Protein AF-A0A7C7WKX1-F1 (afdb_monomer_lite)

pLDDT: mean 77.16, std 26.9, range [27.58, 98.81]

Foldseek 3Di:
DDDDPDDDDQPAAADEDDDDDDDDDDDDDDDDDDDDDDDDDDDDDDDDDDDDDDDDDPDPDDDDDDDDDDDPDDDPDDVVVVVPPPDDPPPPPDDDCLLVVLLVVQPPQKDKDWDDWDDDDQWIKIWIWIFLGQAPNRTFTWRKIKIAHNAAPDLQEEEEEEEEADDPVQVVVQNVCCHVNSHIYIYTYCQPVDDDDVGDDDPRQQVVLVVCCVVPVPSSSRSLSSSLSSSVSSVVVVQVCSCVVPVHHRNYYHYDYDDSVSSSSVSNSVD

Sequence (271 aa):
MGRGAGRFALHRRWLVAGESGLRGVRGAPDGVRSGGYPAGGGCPAPHLRRPPPASGDPDQDRPRARLDLLKVGRMRWAALGLWTAFSVVSLATGPPTEFFAYLERTEGEARWQVGDPRPFGSGELLNIRLHSQTWRGIPWEHPLLLCTPPTLAVEDVMVLVISGDAGVSDTLLGMSLATRAKLRVAVLPNVPVQPLFGGLREDALLAYTFQRYLEEGDPDWPLLFPMTRAALAAMEALADVAHRAWGIRLRGFIVTGASKRGWTTYLAAAA

Secondary structure (DSSP, 8-state):
--------------EE---------------------------PPP--PPPPPPP---------------------SSSSSSSSSS-------PSP-HHHHHHHHTTT--EEEEEEEEEETTEEEEEEEEEEEEETTEEEEEEEEEEE-SS-S-SSEEEEEE-SS--HHHHHHHHHHHHHHTSEEEEE--SS--SBTTTB-HHHHHHHHHHHHHHH--TT--THHHHHHHHHHHHHHHHHHHHHHH-----EEEEEESTHHHHHHHHHHH-

Radius of gyration: 30.9 Å; chains: 1; bounding box: 47×95×87 Å

Structure (mmCIF, N/CA/C/O backbone):
data_AF-A0A7C7WKX1-F1
#
_entry.id   AF-A0A7C7WKX1-F1
#
loop_
_atom_site.group_PDB
_atom_site.id
_atom_site.type_symbol
_atom_site.label_atom_id
_atom_site.label_alt_id
_atom_site.label_comp_id
_atom_site.label_asym_id
_atom_site.label_entity_id
_atom_site.label_seq_id
_atom_site.pdbx_PDB_ins_code
_atom_site.Cartn_x
_atom_site.Cartn_y
_atom_site.Cartn_z
_atom_site.occupancy
_atom_site.B_iso_or_equiv
_atom_site.auth_seq_id
_atom_site.auth_comp_id
_atom_site.auth_asym_id
_atom_site.auth_atom_id
_atom_site.pdbx_PDB_model_num
ATOM 1 N N . MET A 1 1 ? -7.209 -31.909 1.128 1.00 32.09 1 MET A N 1
ATOM 2 C CA . MET A 1 1 ? -7.939 -31.659 -0.134 1.00 32.09 1 MET A CA 1
ATOM 3 C C . MET A 1 1 ? -8.861 -30.469 0.079 1.00 32.09 1 MET A C 1
ATOM 5 O O . MET A 1 1 ? -9.558 -30.467 1.081 1.00 32.09 1 MET A O 1
ATOM 9 N N . GLY A 1 2 ? -8.827 -29.478 -0.821 1.00 32.84 2 GLY A N 1
ATOM 10 C CA . GLY A 1 2 ? -9.800 -28.376 -0.881 1.00 32.84 2 GLY A CA 1
ATOM 11 C C . GLY A 1 2 ? -9.275 -27.002 -0.446 1.00 32.84 2 GLY A C 1
ATOM 12 O O . GLY A 1 2 ? -9.571 -26.553 0.653 1.00 32.84 2 GLY A O 1
ATOM 13 N N . ARG A 1 3 ? -8.512 -26.316 -1.311 1.00 35.78 3 ARG A N 1
ATOM 14 C CA . ARG A 1 3 ? -8.257 -24.868 -1.195 1.00 35.78 3 ARG A CA 1
ATOM 15 C C . ARG A 1 3 ? -9.437 -24.117 -1.817 1.00 35.78 3 ARG A C 1
ATOM 17 O O . ARG A 1 3 ? -9.624 -24.190 -3.027 1.00 35.78 3 ARG A O 1
ATOM 24 N N . GLY A 1 4 ? -10.214 -23.405 -1.007 1.00 27.58 4 GLY A N 1
ATOM 25 C CA . GLY A 1 4 ? -11.197 -22.434 -1.484 1.00 27.58 4 GLY A CA 1
ATOM 26 C C . GLY A 1 4 ? -10.548 -21.061 -1.606 1.00 27.58 4 GLY A C 1
ATOM 27 O O . GLY A 1 4 ? -10.504 -20.318 -0.632 1.00 27.58 4 GLY A O 1
ATOM 28 N N . ALA A 1 5 ? -10.020 -20.732 -2.785 1.00 36.16 5 ALA A N 1
ATOM 29 C CA . ALA A 1 5 ? -9.698 -19.352 -3.128 1.00 36.16 5 ALA A CA 1
ATOM 30 C C . ALA A 1 5 ? -11.022 -18.619 -3.392 1.00 36.16 5 ALA A C 1
ATOM 32 O O . ALA A 1 5 ? -11.614 -18.743 -4.465 1.00 36.16 5 ALA A O 1
ATOM 33 N N . GLY A 1 6 ? -11.535 -17.924 -2.376 1.00 29.78 6 GLY A N 1
ATOM 34 C CA . GLY A 1 6 ? -12.688 -17.045 -2.524 1.00 29.78 6 GLY A CA 1
ATOM 35 C C . GLY A 1 6 ? -12.310 -15.861 -3.408 1.00 29.78 6 GLY A C 1
ATOM 36 O O . GLY A 1 6 ? -11.518 -15.017 -3.004 1.00 29.78 6 GLY A O 1
ATOM 37 N N . ARG A 1 7 ? -12.862 -15.810 -4.623 1.00 34.50 7 ARG A N 1
ATOM 38 C CA . ARG A 1 7 ? -12.784 -14.637 -5.500 1.00 34.50 7 ARG A CA 1
ATOM 39 C C . ARG A 1 7 ? -13.546 -13.487 -4.841 1.00 34.50 7 ARG A C 1
ATOM 41 O O . ARG A 1 7 ? -14.775 -13.515 -4.787 1.00 34.50 7 ARG A O 1
ATOM 48 N N . PHE A 1 8 ? -12.831 -12.481 -4.350 1.00 35.88 8 PHE A N 1
ATOM 49 C CA . PHE A 1 8 ? -13.428 -11.240 -3.864 1.00 35.88 8 PHE A CA 1
ATOM 50 C C . PHE A 1 8 ? -13.500 -10.232 -5.010 1.00 35.88 8 PHE A C 1
ATOM 52 O O . PHE A 1 8 ? -12.532 -9.552 -5.325 1.00 35.88 8 PHE A O 1
ATOM 59 N N . ALA A 1 9 ? -14.675 -10.110 -5.628 1.00 30.41 9 ALA A N 1
ATOM 60 C CA . ALA A 1 9 ? -14.972 -8.973 -6.491 1.00 30.41 9 ALA A CA 1
ATOM 61 C C . ALA A 1 9 ? -15.205 -7.734 -5.607 1.00 30.41 9 ALA A C 1
ATOM 63 O O . ALA A 1 9 ? -16.294 -7.524 -5.064 1.00 30.41 9 ALA A O 1
ATOM 64 N N . LEU A 1 10 ? -14.160 -6.926 -5.420 1.00 39.59 10 LEU A N 1
ATOM 65 C CA . LEU A 1 10 ? -14.283 -5.571 -4.890 1.00 39.59 10 LEU A CA 1
ATOM 66 C C . LEU A 1 10 ? -14.948 -4.704 -5.969 1.00 39.59 10 LEU A C 1
ATOM 68 O O . LEU A 1 10 ? -14.383 -4.477 -7.038 1.00 39.59 10 LEU A O 1
ATOM 72 N N . HIS A 1 11 ? -16.170 -4.230 -5.714 1.00 36.28 11 HIS A N 1
ATOM 73 C CA . HIS A 1 11 ? -16.775 -3.190 -6.544 1.00 36.28 11 HIS A CA 1
ATOM 74 C C . HIS A 1 11 ? -15.982 -1.893 -6.339 1.00 36.28 11 HIS A C 1
ATOM 76 O O . HIS A 1 11 ? -15.995 -1.307 -5.258 1.00 36.28 11 HIS A O 1
ATOM 82 N N . ARG A 1 12 ? -15.241 -1.499 -7.379 1.00 45.94 12 ARG A N 1
ATOM 83 C CA . ARG A 1 12 ? -14.221 -0.444 -7.360 1.00 45.94 12 ARG A CA 1
ATOM 84 C C . ARG A 1 12 ? -14.870 0.939 -7.289 1.00 45.94 12 ARG A C 1
ATOM 86 O O . ARG A 1 12 ? -15.450 1.417 -8.263 1.00 45.94 12 ARG A O 1
ATOM 93 N N . ARG A 1 13 ? -14.785 1.588 -6.128 1.00 35.75 13 ARG A N 1
ATOM 94 C CA . ARG A 1 13 ? -14.959 3.041 -5.990 1.00 35.75 13 ARG A CA 1
ATOM 95 C C . ARG A 1 13 ? -14.118 3.532 -4.814 1.00 35.75 13 ARG A C 1
ATOM 97 O O . ARG A 1 13 ? -14.491 3.345 -3.660 1.00 35.75 13 ARG A O 1
ATOM 104 N N . TRP A 1 14 ? -12.990 4.160 -5.125 1.00 48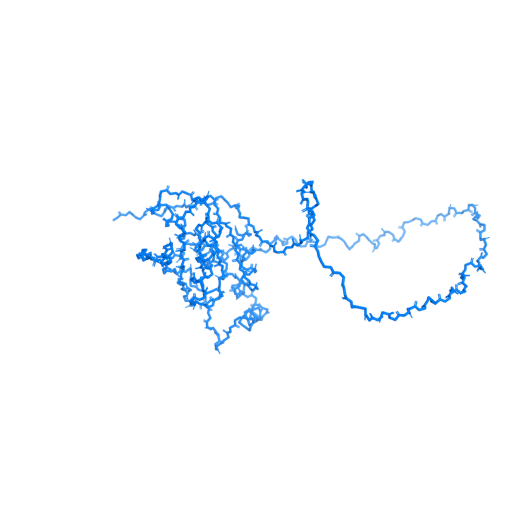.34 14 TRP A N 1
ATOM 105 C CA . TRP A 1 14 ? -12.058 4.724 -4.150 1.00 48.34 14 TRP A CA 1
ATOM 106 C C . TRP A 1 14 ? -12.134 6.253 -4.182 1.00 48.34 14 TRP A C 1
ATOM 108 O O . TRP A 1 14 ? -12.201 6.853 -5.254 1.00 48.34 14 TRP A O 1
ATOM 118 N N . LEU A 1 15 ? -12.155 6.891 -3.010 1.00 36.41 15 LEU A N 1
ATOM 119 C CA . LEU A 1 15 ? -12.126 8.351 -2.892 1.00 36.41 15 LEU A CA 1
ATOM 120 C C . LEU A 1 15 ? -10.681 8.809 -2.665 1.00 36.41 15 LEU A C 1
ATOM 122 O O . LEU A 1 15 ? -10.032 8.387 -1.707 1.00 36.41 15 LEU A O 1
ATOM 126 N N . VAL A 1 16 ? -10.196 9.685 -3.545 1.00 37.53 16 VAL A N 1
ATOM 127 C CA . VAL A 1 16 ? -8.863 10.296 -3.468 1.00 37.53 16 VAL A CA 1
ATOM 128 C C . VAL A 1 16 ? -8.985 11.664 -2.808 1.00 37.53 16 VAL A C 1
ATOM 130 O O . VAL A 1 16 ? -9.729 12.520 -3.287 1.00 37.53 16 VAL A O 1
ATOM 133 N N . ALA A 1 17 ? -8.237 11.894 -1.731 1.00 37.41 17 ALA A N 1
ATOM 134 C CA . ALA A 1 17 ? -8.043 13.236 -1.194 1.00 37.41 17 ALA A CA 1
ATOM 135 C C . ALA A 1 17 ? -6.809 13.859 -1.866 1.00 37.41 17 ALA A C 1
ATOM 137 O O . ALA A 1 17 ? -5.678 13.495 -1.552 1.00 37.41 17 ALA A O 1
ATOM 138 N N . GLY A 1 18 ? -7.033 14.767 -2.818 1.00 31.19 18 GLY A N 1
ATOM 139 C CA . GLY A 1 18 ? -5.994 15.631 -3.381 1.00 31.19 18 GLY A CA 1
ATOM 140 C C . GLY A 1 18 ? -5.998 16.988 -2.681 1.00 31.19 18 GLY A C 1
ATOM 141 O O . GLY A 1 18 ? -7.058 17.588 -2.503 1.00 31.19 18 GLY A O 1
ATOM 142 N N . GLU A 1 19 ? -4.828 17.487 -2.283 1.00 43.09 19 GLU A N 1
ATOM 143 C CA . GLU A 1 19 ? -4.700 18.852 -1.771 1.00 43.09 19 GLU A CA 1
ATOM 144 C C . GLU A 1 19 ? -4.979 19.857 -2.895 1.00 43.09 19 GLU A C 1
ATOM 146 O O . GLU A 1 19 ? -4.173 20.047 -3.804 1.00 43.09 19 GLU A O 1
ATOM 151 N N . SER A 1 20 ? -6.135 20.522 -2.838 1.00 35.28 20 SER A N 1
ATOM 152 C CA . SER A 1 20 ? -6.374 21.755 -3.587 1.00 35.28 20 SER A CA 1
ATOM 153 C C . SER A 1 20 ? -7.429 22.633 -2.904 1.00 35.28 20 SER A C 1
ATOM 155 O O . SER A 1 20 ? -8.546 22.206 -2.634 1.00 35.28 20 SER A O 1
ATOM 157 N N . GLY A 1 21 ? -7.059 23.894 -2.655 1.00 29.64 21 GLY A N 1
ATOM 158 C CA . GLY A 1 21 ? -7.992 25.023 -2.634 1.00 29.64 21 GLY A CA 1
ATOM 159 C C . GLY A 1 21 ? -8.666 25.375 -1.306 1.00 29.64 21 GLY A C 1
ATOM 160 O O . GLY A 1 21 ? -9.852 25.129 -1.114 1.00 29.64 21 GLY A O 1
ATOM 161 N N . LEU A 1 22 ? -7.964 26.123 -0.450 1.00 34.44 22 LEU A N 1
ATOM 162 C CA . LEU A 1 22 ? -8.604 27.000 0.535 1.00 34.44 22 LEU A CA 1
ATOM 163 C C . LEU A 1 22 ? -9.460 28.057 -0.187 1.00 34.44 22 LEU A C 1
ATOM 165 O O . LEU A 1 22 ? -8.917 29.010 -0.747 1.00 34.44 22 LEU A O 1
ATOM 169 N N . ARG A 1 23 ? -10.793 27.945 -0.119 1.00 29.78 23 ARG A N 1
ATOM 170 C CA . ARG A 1 23 ? -11.705 29.097 -0.228 1.00 29.78 23 ARG A CA 1
ATOM 171 C C . ARG A 1 23 ? -12.927 28.952 0.680 1.00 29.78 23 ARG A C 1
ATOM 173 O O . ARG A 1 23 ? -13.812 28.152 0.427 1.00 29.78 23 ARG A O 1
ATOM 180 N N . GLY A 1 24 ? -12.972 29.850 1.664 1.00 28.30 24 GLY A N 1
ATOM 181 C CA . GLY A 1 24 ? -14.116 30.719 1.937 1.00 28.30 24 GLY A CA 1
ATOM 182 C C . GLY A 1 24 ? -15.367 30.089 2.540 1.00 28.30 24 GLY A C 1
ATOM 183 O O . GLY A 1 24 ? -16.277 29.712 1.815 1.00 28.30 24 GLY A O 1
ATOM 184 N N . VAL A 1 25 ? -15.493 30.185 3.864 1.00 30.94 25 VAL A N 1
ATOM 185 C CA . VAL A 1 25 ? -16.804 30.230 4.524 1.00 30.94 25 VAL A CA 1
ATOM 186 C C . VAL A 1 25 ? -16.870 31.518 5.344 1.00 30.94 25 VAL A C 1
ATOM 188 O O . VAL A 1 25 ? -16.113 31.703 6.294 1.00 30.94 25 VAL A O 1
ATOM 191 N N . ARG A 1 26 ? -17.744 32.443 4.925 1.00 29.61 26 ARG A N 1
ATOM 192 C CA . ARG A 1 26 ? -18.246 33.548 5.755 1.00 29.61 26 ARG A CA 1
ATOM 193 C C . ARG A 1 26 ? -19.567 33.103 6.374 1.00 29.61 26 ARG A C 1
ATOM 195 O O . ARG A 1 26 ? -20.392 32.529 5.671 1.00 29.61 26 ARG A O 1
ATOM 202 N N . GLY A 1 27 ? -19.779 33.462 7.635 1.00 29.95 27 GLY A N 1
ATOM 203 C CA . GLY A 1 27 ? -21.076 33.372 8.302 1.00 29.95 27 GLY A CA 1
ATOM 204 C C . GLY A 1 27 ? -20.932 33.466 9.817 1.00 29.95 27 GLY A C 1
ATOM 205 O O . GLY A 1 27 ? -20.750 32.449 10.471 1.00 29.95 27 GLY A O 1
ATOM 206 N N . ALA A 1 28 ? -20.977 34.690 10.350 1.00 30.17 28 ALA A N 1
ATOM 207 C CA . ALA A 1 28 ? -21.240 34.958 11.769 1.00 30.17 28 ALA A CA 1
ATOM 208 C C . ALA A 1 28 ? -22.749 34.763 12.066 1.00 30.17 28 ALA A C 1
ATOM 210 O O . ALA A 1 28 ? -23.531 34.686 11.111 1.00 30.17 28 ALA A O 1
ATOM 211 N N . PRO A 1 29 ? -23.174 34.693 13.345 1.00 40.12 29 PRO A N 1
ATOM 212 C CA . PRO A 1 29 ? -23.430 35.949 14.062 1.00 40.12 29 PRO A CA 1
ATOM 213 C C . PRO A 1 29 ? -23.053 35.984 15.561 1.00 40.12 29 PRO A C 1
ATOM 215 O O . PRO A 1 29 ? -23.078 34.986 16.271 1.00 40.12 29 PRO A O 1
ATOM 218 N N . ASP A 1 30 ? -22.720 37.211 15.968 1.00 30.89 30 ASP A N 1
ATOM 219 C CA . ASP A 1 30 ? -23.015 37.965 17.195 1.00 30.89 30 ASP A CA 1
ATOM 220 C C . ASP A 1 30 ? -22.945 37.353 18.604 1.00 30.89 30 ASP A C 1
ATOM 222 O O . ASP A 1 30 ? -23.747 36.518 19.011 1.00 30.89 30 ASP A O 1
ATOM 226 N N . GLY A 1 31 ? -22.132 38.028 19.430 1.00 28.47 31 GLY A N 1
ATOM 227 C CA . GLY A 1 31 ? -22.537 38.415 20.781 1.00 28.47 31 GLY A CA 1
ATOM 228 C C . GLY A 1 31 ? -21.459 38.281 21.856 1.00 28.47 31 GLY A C 1
ATOM 229 O O . GLY A 1 31 ? -21.055 37.175 22.184 1.00 28.47 31 GLY A O 1
ATOM 230 N N . VAL A 1 32 ? -21.133 39.420 22.488 1.00 32.12 32 VAL A N 1
ATOM 231 C CA . VAL A 1 32 ? -20.768 39.614 23.916 1.00 32.12 32 VAL A CA 1
ATOM 232 C C . VAL A 1 32 ? -19.435 40.355 24.177 1.00 32.12 32 VAL A C 1
ATOM 234 O O . VAL A 1 32 ? -18.345 39.802 24.147 1.00 32.12 32 VAL A O 1
ATOM 237 N N . ARG A 1 33 ? -19.629 41.644 24.510 1.00 30.16 33 ARG A N 1
ATOM 238 C CA . ARG A 1 33 ? -19.036 42.503 25.566 1.00 30.16 33 ARG A CA 1
ATOM 239 C C . ARG A 1 33 ? -17.511 42.632 25.750 1.00 30.16 33 ARG A C 1
ATOM 241 O O . ARG A 1 33 ? -16.851 41.816 26.374 1.00 30.16 33 ARG A O 1
ATOM 248 N N . SER A 1 34 ? -17.053 43.822 25.355 1.00 31.81 34 SER A N 1
ATOM 249 C CA . SER A 1 34 ? -16.255 44.822 26.098 1.00 31.81 34 SER A CA 1
ATOM 250 C C . SER A 1 34 ? -15.550 44.433 27.413 1.00 31.81 34 SER A C 1
ATOM 252 O O . SER A 1 34 ? -16.200 44.230 28.439 1.00 31.81 34 SER A O 1
ATOM 254 N N . GLY A 1 35 ? -14.223 44.584 27.414 1.00 31.33 35 GLY A N 1
ATOM 255 C CA . GLY A 1 35 ? -13.382 44.850 28.586 1.00 31.33 35 GLY A CA 1
ATOM 256 C C . GLY A 1 35 ? -12.134 45.617 28.134 1.00 31.33 35 GLY A C 1
ATOM 257 O O . GLY A 1 35 ? -11.409 45.135 27.270 1.00 31.33 35 GLY A O 1
ATOM 258 N N . GLY A 1 36 ? -11.948 46.846 28.624 1.00 28.23 36 GLY A N 1
ATOM 259 C CA . GLY A 1 36 ? -10.859 47.747 28.224 1.00 28.23 36 GLY A CA 1
ATOM 260 C C . GLY A 1 36 ? -9.607 47.647 29.096 1.00 28.23 36 GLY A C 1
ATOM 261 O O . GLY A 1 36 ? -9.665 47.022 30.148 1.00 28.23 36 GLY A O 1
ATOM 262 N N . TYR A 1 37 ? -8.512 48.274 28.633 1.00 30.77 37 TYR A N 1
ATOM 263 C CA . TYR A 1 37 ? -7.486 49.076 29.350 1.00 30.77 37 TYR A CA 1
ATOM 264 C C . TYR A 1 37 ? -6.271 49.348 28.409 1.00 30.77 37 TYR A C 1
ATOM 266 O O . TYR A 1 37 ? -6.230 48.772 27.325 1.00 30.77 37 TYR A O 1
ATOM 274 N N . PRO A 1 38 ? -5.363 50.310 28.696 1.00 42.78 38 PRO A N 1
ATOM 275 C CA . PRO A 1 38 ? -5.392 51.657 28.128 1.00 42.78 38 PRO A CA 1
ATOM 276 C C . PRO A 1 38 ? -4.252 51.970 27.132 1.00 42.78 38 PRO A C 1
ATOM 278 O O . PRO A 1 38 ? -3.367 51.167 26.856 1.00 42.78 38 PRO A O 1
ATOM 281 N N . ALA A 1 39 ? -4.308 53.202 26.622 1.00 38.19 39 ALA A N 1
ATOM 282 C CA . ALA A 1 39 ? -3.398 53.837 25.677 1.00 38.19 39 ALA A CA 1
ATOM 283 C C . ALA A 1 39 ? -1.963 54.054 26.195 1.00 38.19 39 ALA A C 1
ATOM 285 O O . ALA A 1 39 ? -1.754 54.415 27.352 1.00 38.19 39 ALA A O 1
ATOM 286 N N . GLY A 1 40 ? -0.994 53.970 25.278 1.00 32.34 40 GLY A N 1
ATOM 287 C CA . GLY A 1 40 ? 0.355 54.498 25.467 1.00 32.34 40 GLY A CA 1
ATOM 288 C C . GLY A 1 40 ? 1.271 54.255 24.263 1.00 32.34 40 GLY A C 1
ATOM 289 O O . GLY A 1 40 ? 1.437 53.119 23.839 1.00 32.34 40 GLY A O 1
ATOM 290 N N . GLY A 1 41 ? 1.896 55.326 23.761 1.00 33.44 41 GLY A N 1
ATOM 291 C CA . GLY A 1 41 ? 3.165 55.267 23.021 1.00 33.44 41 GLY A CA 1
ATOM 292 C C . GLY A 1 41 ? 3.079 55.334 21.495 1.00 33.44 41 GLY A C 1
ATOM 293 O O . GLY A 1 41 ? 2.974 54.316 20.823 1.00 33.44 41 GLY A O 1
ATOM 294 N N . GLY A 1 42 ? 3.194 56.544 20.940 1.00 31.08 42 GLY A N 1
ATOM 295 C CA . GLY A 1 42 ? 3.387 56.769 19.509 1.00 31.08 42 GLY A CA 1
ATOM 296 C C . GLY A 1 42 ? 4.856 56.708 19.070 1.00 31.08 42 GLY A C 1
ATOM 297 O O . GLY A 1 42 ? 5.754 57.102 19.809 1.00 31.08 42 GLY A O 1
ATOM 298 N N . CYS A 1 43 ? 5.068 56.286 17.822 1.00 32.28 43 CYS A N 1
ATOM 299 C CA . CYS A 1 43 ? 6.131 56.752 16.924 1.00 32.28 43 CYS A CA 1
ATOM 300 C C . CYS A 1 43 ? 5.629 56.658 15.463 1.00 32.28 43 CYS A C 1
ATOM 302 O O . CYS A 1 43 ? 4.804 55.791 15.168 1.00 32.28 43 CYS A O 1
ATOM 304 N N . PRO A 1 44 ? 6.036 57.576 14.564 1.00 43.94 44 PRO A N 1
ATOM 305 C CA . PRO A 1 44 ? 5.261 57.938 13.374 1.00 43.94 44 PRO A CA 1
ATOM 306 C C . PRO A 1 44 ? 5.565 57.086 12.130 1.00 43.94 44 PRO A C 1
ATOM 308 O O . PRO A 1 44 ? 6.705 56.699 11.883 1.00 43.94 44 PRO A O 1
ATOM 311 N N . ALA A 1 45 ? 4.540 56.866 11.299 1.00 41.62 45 ALA A N 1
ATOM 312 C CA . ALA A 1 45 ? 4.662 56.276 9.965 1.00 41.62 45 ALA A CA 1
ATOM 313 C C . ALA A 1 45 ? 4.950 57.362 8.898 1.00 41.62 45 ALA A C 1
ATOM 315 O O . ALA A 1 45 ? 4.383 58.454 8.977 1.00 41.62 45 ALA A O 1
ATOM 316 N N . PRO A 1 46 ? 5.802 57.092 7.890 1.00 40.34 46 PRO A N 1
ATOM 317 C CA . PRO A 1 46 ? 6.200 58.081 6.891 1.00 40.34 46 PRO A CA 1
ATOM 318 C C . PRO A 1 46 ? 5.115 58.350 5.834 1.00 40.34 46 PRO A C 1
ATOM 320 O O . PRO A 1 46 ? 4.441 57.448 5.338 1.00 40.34 46 PRO A O 1
ATOM 323 N N . HIS A 1 47 ? 4.992 59.624 5.454 1.00 39.78 47 HIS A N 1
ATOM 324 C CA . HIS A 1 47 ? 4.112 60.121 4.398 1.00 39.78 47 HIS A CA 1
ATOM 325 C C . HIS A 1 47 ? 4.526 59.601 3.010 1.00 39.78 47 HIS A C 1
ATOM 327 O O . HIS A 1 47 ? 5.523 60.049 2.443 1.00 39.78 47 HIS A O 1
ATOM 333 N N . LEU A 1 48 ? 3.718 58.721 2.414 1.00 40.91 48 LEU A N 1
ATOM 334 C CA . LEU A 1 48 ? 3.817 58.383 0.992 1.00 40.91 48 LEU A CA 1
ATOM 335 C C . LEU A 1 48 ? 3.074 59.435 0.154 1.00 40.91 48 LEU A C 1
ATOM 337 O O . LEU A 1 48 ? 1.846 59.536 0.183 1.00 40.91 48 LEU A O 1
ATOM 341 N N . ARG A 1 49 ? 3.843 60.241 -0.588 1.00 39.69 49 ARG A N 1
ATOM 342 C CA . ARG A 1 49 ? 3.342 61.182 -1.600 1.00 39.69 49 ARG A CA 1
ATOM 343 C C . ARG A 1 49 ? 2.734 60.414 -2.778 1.00 39.69 49 ARG A C 1
ATOM 345 O O . ARG A 1 49 ? 3.336 59.474 -3.286 1.00 39.69 49 ARG A O 1
ATOM 352 N N . ARG A 1 50 ? 1.558 60.854 -3.235 1.00 44.09 50 ARG A N 1
ATOM 353 C CA . ARG A 1 50 ? 0.923 60.382 -4.476 1.00 44.09 50 ARG A CA 1
ATOM 354 C C . ARG A 1 50 ? 1.686 60.918 -5.702 1.00 44.09 50 ARG A C 1
ATOM 356 O O . ARG A 1 50 ? 2.010 62.107 -5.700 1.00 44.09 50 ARG A O 1
ATOM 363 N N . PRO A 1 51 ? 1.945 60.104 -6.740 1.00 47.53 51 PRO A N 1
ATOM 364 C CA . PRO A 1 51 ? 2.476 60.597 -8.009 1.00 47.53 51 PRO A CA 1
ATOM 365 C C . PRO A 1 51 ? 1.389 61.313 -8.848 1.00 47.53 51 PRO A C 1
ATOM 367 O O . PRO A 1 51 ? 0.208 60.978 -8.723 1.00 47.53 51 PRO A O 1
ATOM 370 N N . PRO A 1 52 ? 1.767 62.308 -9.678 1.00 49.78 52 PRO A N 1
ATOM 371 C CA . PRO A 1 52 ? 0.851 63.064 -10.539 1.00 49.78 52 PRO A CA 1
ATOM 372 C C . PRO A 1 52 ? 0.353 62.246 -11.751 1.00 49.78 52 PRO A C 1
ATOM 374 O O . PRO A 1 52 ? 0.979 61.248 -12.115 1.00 49.78 52 PRO A O 1
ATOM 377 N N . PRO A 1 53 ? -0.771 62.651 -12.378 1.00 45.34 53 PRO A N 1
ATOM 378 C CA . PRO A 1 53 ? -1.409 61.890 -13.450 1.00 45.34 53 PRO A CA 1
ATOM 379 C C . PRO A 1 53 ? -0.571 61.868 -14.733 1.00 45.34 53 PRO A C 1
ATOM 381 O O . PRO A 1 53 ? -0.030 62.888 -15.159 1.00 45.34 53 PRO A O 1
ATOM 384 N N . ALA A 1 54 ? -0.507 60.690 -15.356 1.00 43.56 54 ALA A N 1
ATOM 385 C CA . ALA A 1 54 ? 0.109 60.494 -16.658 1.00 43.56 54 ALA A CA 1
ATOM 386 C C . ALA A 1 54 ? -0.734 61.159 -17.757 1.00 43.56 54 ALA A C 1
ATOM 388 O O . ALA A 1 54 ? -1.929 60.911 -17.902 1.00 43.56 54 ALA A O 1
ATOM 389 N N . SER A 1 55 ? -0.065 62.017 -18.513 1.00 40.19 55 SER A N 1
ATOM 390 C CA . SER A 1 55 ? -0.484 62.616 -19.772 1.00 40.19 55 SER A CA 1
ATOM 391 C C . SER A 1 55 ? -0.537 61.587 -20.907 1.00 40.19 55 SER A C 1
ATOM 393 O O . SER A 1 55 ? 0.403 60.807 -21.051 1.00 40.19 55 SER A O 1
ATOM 395 N N . GLY A 1 56 ? -1.543 61.700 -21.779 1.00 38.41 56 GLY A N 1
ATOM 396 C CA . GLY A 1 56 ? -1.477 61.232 -23.169 1.00 38.41 56 GLY A CA 1
ATOM 397 C C . GLY A 1 56 ? -2.244 59.945 -23.458 1.00 38.41 56 GLY A C 1
ATOM 398 O O . GLY A 1 56 ? -1.733 58.851 -23.253 1.00 38.41 56 GLY A O 1
ATOM 399 N N . ASP A 1 57 ? -3.454 60.109 -23.988 1.00 41.78 57 ASP A N 1
ATOM 400 C CA . ASP A 1 57 ? -4.248 59.081 -24.664 1.00 41.78 57 ASP A CA 1
ATOM 401 C C . ASP A 1 57 ? -3.819 59.019 -26.145 1.00 41.78 57 ASP A C 1
ATOM 403 O O . ASP A 1 57 ? -3.986 60.018 -26.853 1.00 41.78 57 ASP A O 1
ATOM 407 N N . PRO A 1 58 ? -3.213 57.924 -26.640 1.00 46.19 58 PRO A N 1
ATOM 408 C CA . PRO A 1 58 ? -2.844 57.795 -28.040 1.00 46.19 58 PRO A CA 1
ATOM 409 C C . PRO A 1 58 ? -3.986 57.130 -28.824 1.00 46.19 58 PRO A C 1
ATOM 411 O O . PRO A 1 58 ? -3.818 56.032 -29.347 1.00 46.19 58 PRO A O 1
ATOM 414 N N . ASP A 1 59 ? -5.147 57.785 -28.909 1.00 46.34 59 ASP A N 1
ATOM 415 C CA . ASP A 1 59 ? -6.258 57.337 -29.769 1.00 46.34 59 ASP A CA 1
ATOM 416 C C . ASP A 1 59 ? -6.933 58.493 -30.532 1.00 46.34 59 ASP A C 1
ATOM 418 O O . ASP A 1 59 ? -8.151 58.574 -30.689 1.00 46.34 59 ASP A O 1
ATOM 422 N N . GLN A 1 60 ? -6.117 59.417 -31.046 1.00 46.00 60 GLN A N 1
ATOM 423 C CA . GLN A 1 60 ? -6.540 60.413 -32.035 1.00 46.00 60 GLN A CA 1
ATOM 424 C C . GLN A 1 60 ? -5.573 60.441 -33.218 1.00 46.00 60 GLN A C 1
ATOM 426 O O . GLN A 1 60 ? -4.747 61.335 -33.318 1.00 46.00 60 GLN A O 1
ATOM 431 N N . ASP A 1 61 ? -5.658 59.430 -34.087 1.00 45.97 61 ASP A N 1
ATOM 432 C CA . ASP A 1 61 ? -5.478 59.602 -35.540 1.00 45.97 61 ASP A CA 1
ATOM 433 C C . ASP A 1 61 ? -5.665 58.269 -36.279 1.00 45.97 61 ASP A C 1
ATOM 435 O O . ASP A 1 61 ? -4.716 57.572 -36.648 1.00 45.97 61 ASP A O 1
ATOM 439 N N . ARG A 1 62 ? -6.924 57.892 -36.541 1.00 41.34 62 ARG A N 1
ATOM 440 C CA . ARG A 1 62 ? -7.221 56.898 -37.582 1.00 41.34 62 ARG A CA 1
ATOM 441 C C . ARG A 1 62 ? -8.338 57.382 -38.508 1.00 41.34 62 ARG A C 1
ATOM 443 O O . ARG A 1 62 ? -9.436 57.685 -38.036 1.00 41.34 62 ARG A O 1
ATOM 450 N N . PRO A 1 63 ? -8.096 57.438 -39.830 1.00 40.97 63 PRO A N 1
ATOM 451 C CA . PRO A 1 63 ? -9.099 57.863 -40.794 1.00 40.97 63 PRO A CA 1
ATOM 452 C C . PRO A 1 63 ? -10.257 56.858 -40.853 1.00 40.97 63 PRO A C 1
ATOM 454 O O . PRO A 1 63 ? -10.060 55.651 -41.001 1.00 40.97 63 PRO A O 1
ATOM 457 N N . ARG A 1 64 ? -11.490 57.370 -40.751 1.00 46.59 64 ARG A N 1
ATOM 458 C CA . ARG A 1 64 ? -12.728 56.595 -40.910 1.00 46.59 64 ARG A CA 1
ATOM 459 C C . ARG A 1 64 ? -12.866 56.130 -42.361 1.00 46.59 64 ARG A C 1
ATOM 461 O O . ARG A 1 64 ? -13.340 56.878 -43.213 1.00 46.59 64 ARG A O 1
ATOM 468 N N . ALA A 1 65 ? -12.485 54.887 -42.636 1.00 39.66 65 ALA A N 1
ATOM 469 C CA . ALA A 1 65 ? -12.802 54.231 -43.896 1.00 39.66 65 ALA A CA 1
ATOM 470 C C . ALA A 1 65 ? -14.318 53.961 -43.966 1.00 39.66 65 ALA A C 1
ATOM 472 O O . ALA A 1 65 ? -14.865 53.208 -43.158 1.00 39.66 65 ALA A O 1
ATOM 473 N N . ARG A 1 66 ? -15.003 54.606 -44.919 1.00 45.97 66 ARG A N 1
ATOM 474 C CA . ARG A 1 66 ? -16.374 54.257 -45.316 1.00 45.97 66 ARG A CA 1
ATOM 475 C C . ARG A 1 66 ? -16.371 52.830 -45.863 1.00 45.97 66 ARG A C 1
ATOM 477 O O . ARG A 1 66 ? -15.598 52.523 -46.765 1.00 45.97 66 ARG A O 1
ATOM 484 N N . LEU A 1 67 ? -17.240 51.976 -45.329 1.00 38.53 67 LEU A N 1
ATOM 485 C CA . LEU A 1 67 ? -17.514 50.669 -45.916 1.00 38.53 67 LEU A CA 1
ATOM 486 C C . LEU A 1 67 ? -18.391 50.878 -47.157 1.00 38.53 67 LEU A C 1
ATOM 488 O O . LEU A 1 67 ? -19.599 51.087 -47.037 1.00 38.53 67 LEU A O 1
ATOM 492 N N . ASP A 1 68 ? -17.782 50.835 -48.338 1.00 40.38 68 ASP A N 1
ATOM 493 C CA . ASP A 1 68 ? -18.526 50.690 -49.584 1.00 40.38 68 ASP A CA 1
ATOM 494 C C . ASP A 1 68 ? -19.071 49.259 -49.669 1.00 40.38 68 ASP A C 1
ATOM 496 O O . ASP A 1 68 ? -18.343 48.268 -49.775 1.00 40.38 68 ASP A O 1
ATOM 500 N N . LEU A 1 69 ? -20.395 49.169 -49.573 1.00 47.12 69 LEU A N 1
ATOM 501 C CA . LEU A 1 69 ? -21.178 47.981 -49.872 1.00 47.12 69 LEU A CA 1
ATOM 502 C C . LEU A 1 69 ? -21.032 47.651 -51.369 1.00 47.12 69 LEU A C 1
ATOM 504 O O . LEU A 1 69 ? -21.145 48.545 -52.201 1.00 47.12 69 LEU A O 1
ATOM 508 N N . LEU A 1 70 ? -20.919 46.352 -51.678 1.00 46.22 70 LEU A N 1
ATOM 509 C CA . LEU A 1 70 ? -20.949 45.701 -53.004 1.00 46.22 70 LEU A CA 1
ATOM 510 C C . LEU A 1 70 ? -19.583 45.400 -53.642 1.00 46.22 70 LEU A C 1
ATOM 512 O O . LEU A 1 70 ? -19.030 46.194 -54.396 1.00 46.22 70 LEU A O 1
ATOM 516 N N . LYS A 1 71 ? -19.134 44.151 -53.446 1.00 42.00 71 LYS A N 1
ATOM 517 C CA . LYS A 1 71 ? -18.533 43.280 -54.479 1.00 42.00 71 LYS A CA 1
ATOM 518 C C . LYS A 1 71 ? -18.405 41.847 -53.942 1.00 42.00 71 LYS A C 1
ATOM 520 O O . LYS A 1 71 ? -17.320 41.327 -53.709 1.00 42.00 71 LYS A O 1
ATOM 525 N N . VAL A 1 72 ? -19.545 41.183 -53.741 1.00 46.75 72 VAL A N 1
ATOM 526 C CA . VAL A 1 72 ? -19.577 39.717 -53.613 1.00 46.75 72 VAL A CA 1
ATOM 527 C C . VAL A 1 72 ? -19.445 39.151 -55.024 1.00 46.75 72 VAL A C 1
ATOM 529 O O . VAL A 1 72 ? -20.421 39.033 -55.759 1.00 46.75 72 VAL A O 1
ATOM 532 N N . GLY A 1 73 ? -18.210 38.867 -55.426 1.00 41.50 73 GLY A N 1
ATOM 533 C CA . GLY A 1 73 ? -17.878 38.339 -56.742 1.00 41.50 73 GLY A CA 1
ATOM 534 C C . GLY A 1 73 ? -16.932 37.154 -56.633 1.00 41.50 73 GLY A C 1
ATOM 535 O O . GLY A 1 73 ? -15.729 37.336 -56.538 1.00 41.50 73 GLY A O 1
ATOM 536 N N . ARG A 1 74 ? -17.513 35.949 -56.676 1.00 53.38 74 ARG A N 1
ATOM 537 C CA . ARG A 1 74 ? -16.941 34.723 -57.262 1.00 53.38 74 ARG A CA 1
ATOM 538 C C . ARG A 1 74 ? -15.469 34.412 -56.936 1.00 53.38 74 ARG A C 1
ATOM 540 O O . ARG A 1 74 ? -14.601 34.638 -57.763 1.00 53.38 74 ARG A O 1
ATOM 547 N N . MET A 1 75 ? -15.221 33.718 -55.826 1.00 41.31 75 MET A N 1
ATOM 548 C CA . MET A 1 75 ? -14.138 32.721 -55.780 1.00 41.31 75 MET A CA 1
ATOM 549 C C . MET A 1 75 ? -14.385 31.725 -54.638 1.00 41.31 75 MET A C 1
ATOM 551 O O . MET A 1 75 ? -13.730 31.725 -53.602 1.00 41.31 75 MET A O 1
ATOM 555 N N . ARG A 1 76 ? -15.416 30.893 -54.799 1.00 53.91 76 ARG A N 1
ATOM 556 C CA . ARG A 1 76 ? -15.625 29.705 -53.964 1.00 53.91 76 ARG A CA 1
ATOM 557 C C . ARG A 1 76 ? -14.966 28.525 -54.692 1.00 53.91 76 ARG A C 1
ATOM 559 O O . ARG A 1 76 ? -15.117 28.431 -55.906 1.00 53.91 76 ARG A O 1
ATOM 566 N N . TRP A 1 77 ? -14.301 27.654 -53.928 1.00 52.03 77 TRP A N 1
ATOM 567 C CA . TRP A 1 77 ? -14.045 26.223 -54.206 1.00 52.03 77 TRP A CA 1
ATOM 568 C C . TRP A 1 77 ? -12.631 25.706 -54.533 1.00 52.03 77 TRP A C 1
ATOM 570 O O . TRP A 1 77 ? -12.483 24.493 -54.544 1.00 52.03 77 TRP A O 1
ATOM 580 N N . ALA A 1 78 ? -11.576 26.517 -54.680 1.00 49.03 78 ALA A N 1
ATOM 581 C CA . ALA A 1 78 ? -10.226 25.952 -54.918 1.00 49.03 78 ALA A CA 1
ATOM 582 C C . ALA A 1 78 ? -9.313 25.879 -53.673 1.00 49.03 78 ALA A C 1
ATOM 584 O O . ALA A 1 78 ? -8.408 25.055 -53.625 1.00 49.03 78 ALA A O 1
ATOM 585 N N . ALA A 1 79 ? -9.565 26.680 -52.632 1.00 48.47 79 ALA A N 1
ATOM 586 C CA . ALA A 1 79 ? -8.743 26.698 -51.410 1.00 48.47 79 ALA A CA 1
ATOM 587 C C . ALA A 1 79 ? -9.327 25.869 -50.244 1.00 48.47 79 ALA A C 1
ATOM 589 O O . ALA A 1 79 ? -8.780 25.875 -49.147 1.00 48.47 79 ALA A O 1
ATOM 590 N N . LEU A 1 80 ? -10.427 25.144 -50.480 1.00 48.53 80 LEU A N 1
ATOM 591 C CA . LEU A 1 80 ? -11.102 24.293 -49.486 1.00 48.53 80 LEU A CA 1
ATOM 592 C C . LEU A 1 80 ? -10.975 22.791 -49.810 1.00 48.53 80 LEU A C 1
ATOM 594 O O . LEU A 1 80 ? -11.757 21.983 -49.329 1.00 48.53 80 LEU A O 1
ATOM 598 N N . GLY A 1 81 ? -10.034 22.415 -50.679 1.00 49.00 81 GLY A N 1
ATOM 599 C CA . GLY A 1 81 ? -9.680 21.013 -50.938 1.00 49.00 81 GLY A CA 1
ATOM 600 C C . GLY A 1 81 ? -8.386 20.577 -50.246 1.00 49.00 81 GLY A C 1
ATOM 601 O O . GLY A 1 81 ? -8.135 19.387 -50.111 1.00 49.00 81 GLY A O 1
ATOM 602 N N . LEU A 1 82 ? -7.572 21.533 -49.781 1.00 49.03 82 LEU A N 1
ATOM 603 C CA . LEU A 1 82 ? -6.260 21.270 -49.175 1.00 49.03 82 LEU A CA 1
ATOM 604 C C . LEU A 1 82 ? -6.242 21.440 -47.643 1.00 49.03 82 LEU A C 1
ATOM 606 O O . LEU A 1 82 ? -5.200 21.301 -47.019 1.00 49.03 82 LEU A O 1
ATOM 610 N N . TRP A 1 83 ? -7.401 21.706 -47.034 1.00 46.28 83 TRP A N 1
ATOM 611 C CA . TRP A 1 83 ? -7.600 21.731 -45.574 1.00 46.28 83 TRP A CA 1
ATOM 612 C C . TRP A 1 83 ? -8.534 20.616 -45.072 1.00 46.28 83 TRP A C 1
ATOM 614 O O . TRP A 1 83 ? -8.872 20.568 -43.895 1.00 46.28 83 TRP A O 1
ATOM 624 N N . THR A 1 84 ? -8.940 19.698 -45.952 1.00 51.50 84 THR A N 1
ATOM 625 C CA . THR A 1 84 ? -9.810 18.543 -45.651 1.00 51.50 84 THR A CA 1
ATOM 626 C C . THR A 1 84 ? -9.108 17.194 -45.830 1.00 51.50 84 THR A C 1
ATOM 628 O O . THR A 1 84 ? -9.756 16.157 -45.766 1.00 51.50 84 THR A O 1
ATOM 631 N N . ALA A 1 85 ? -7.781 17.187 -45.999 1.00 50.31 85 ALA A N 1
ATOM 632 C CA . ALA A 1 85 ? -6.967 15.969 -46.087 1.00 50.31 85 ALA A CA 1
ATOM 633 C C . ALA A 1 85 ? -5.945 15.827 -44.939 1.00 50.31 85 ALA A C 1
ATOM 635 O O . ALA A 1 85 ? -5.010 15.041 -45.040 1.00 50.31 85 ALA A O 1
ATOM 636 N N . PHE A 1 86 ? -6.118 16.569 -43.838 1.00 51.22 86 PHE A N 1
ATOM 637 C CA . PHE A 1 86 ? -5.342 16.383 -42.602 1.00 51.22 86 PHE A CA 1
ATOM 638 C C . PHE A 1 86 ? -6.263 16.065 -41.424 1.00 51.22 86 PHE A C 1
ATOM 640 O O . PHE A 1 86 ? -6.233 16.678 -40.360 1.00 51.22 86 PHE A O 1
ATOM 647 N N . SER A 1 87 ? -7.185 15.140 -41.636 1.00 56.81 87 SER A N 1
ATOM 648 C CA . SER A 1 87 ? -8.004 14.587 -40.569 1.00 56.81 87 SER A CA 1
ATOM 649 C C . SER A 1 87 ? -8.258 13.134 -40.914 1.00 56.81 87 SER A C 1
ATOM 651 O O . SER A 1 87 ? -8.649 12.834 -42.035 1.00 56.81 87 SER A O 1
ATOM 653 N N . VAL A 1 88 ? -8.044 12.262 -39.931 1.00 56.09 88 VAL A N 1
ATOM 654 C CA . VAL A 1 88 ? -8.135 10.795 -39.998 1.00 56.09 88 VAL A CA 1
ATOM 655 C C . VAL A 1 88 ? -6.815 10.102 -40.372 1.00 56.09 88 VAL A C 1
ATOM 657 O O . VAL A 1 88 ? -6.709 9.365 -41.343 1.00 56.09 88 VAL A O 1
ATOM 660 N N . VAL A 1 89 ? -5.827 10.245 -39.488 1.00 54.03 89 VAL A N 1
ATOM 661 C CA . VAL A 1 89 ? -5.104 9.065 -38.987 1.00 54.03 89 VAL A CA 1
ATOM 662 C C . VAL A 1 89 ? -5.175 9.116 -37.459 1.00 54.03 89 VAL A C 1
ATOM 664 O O . VAL A 1 89 ? -4.201 9.401 -36.775 1.00 54.03 89 VAL A O 1
ATOM 667 N N . SER A 1 90 ? -6.367 8.884 -36.902 1.00 56.88 90 SER A N 1
ATOM 668 C CA . SER A 1 90 ? -6.427 8.272 -35.573 1.00 56.88 90 SER A CA 1
ATOM 669 C C . SER A 1 90 ? -6.202 6.791 -35.808 1.00 56.88 90 SER A C 1
ATOM 671 O O . SER A 1 90 ? -7.138 6.062 -36.133 1.00 56.88 90 SER A O 1
ATOM 673 N N . LEU A 1 91 ? -4.950 6.351 -35.687 1.00 56.84 91 LEU A N 1
ATOM 674 C CA . LEU A 1 91 ? -4.707 4.958 -35.348 1.00 56.84 91 LEU A CA 1
ATOM 675 C C . LEU A 1 91 ? -5.467 4.722 -34.045 1.00 56.84 91 LEU A C 1
ATOM 677 O O . LEU A 1 91 ? -5.192 5.358 -33.030 1.00 56.84 91 LEU A O 1
ATOM 681 N N . ALA A 1 92 ? -6.489 3.880 -34.118 1.00 52.34 92 ALA A N 1
ATOM 682 C CA . ALA A 1 92 ? -7.226 3.391 -32.973 1.00 52.34 92 ALA A CA 1
ATOM 683 C C . ALA A 1 92 ? -6.303 2.491 -32.137 1.00 52.34 92 ALA A C 1
ATOM 685 O O . ALA A 1 92 ? -6.446 1.275 -32.123 1.00 52.34 92 ALA A O 1
ATOM 686 N N . THR A 1 93 ? -5.323 3.076 -31.459 1.00 63.41 93 THR A N 1
ATOM 687 C CA . THR A 1 93 ? -4.755 2.467 -30.265 1.00 63.41 93 THR A CA 1
ATOM 688 C C . THR A 1 93 ? -5.714 2.832 -29.145 1.00 63.41 93 THR A C 1
ATOM 690 O O . THR A 1 93 ? -5.890 4.015 -28.843 1.00 63.41 93 THR A O 1
ATOM 693 N N . GLY A 1 94 ? -6.403 1.836 -28.584 1.00 65.81 94 GLY A N 1
ATOM 694 C CA . GLY A 1 94 ? -7.161 2.022 -27.348 1.00 65.81 94 GLY A CA 1
ATOM 695 C C . GLY A 1 94 ? -6.280 2.626 -26.243 1.00 65.81 94 GLY A C 1
ATOM 696 O O . GLY A 1 94 ? -5.065 2.756 -26.424 1.00 65.81 94 GLY A O 1
ATOM 697 N N . PRO A 1 95 ? -6.862 3.027 -25.101 1.00 71.00 95 PRO A N 1
ATOM 698 C CA . PRO A 1 95 ? -6.054 3.514 -23.989 1.00 71.00 95 PRO A CA 1
ATOM 699 C C . PRO A 1 95 ? -4.974 2.473 -23.636 1.00 71.00 95 PRO A C 1
ATOM 701 O O . PRO A 1 95 ? -5.269 1.278 -23.714 1.00 71.00 95 PRO A O 1
ATOM 704 N N . PRO A 1 96 ? -3.755 2.901 -23.260 1.00 79.25 96 PRO A N 1
ATOM 705 C CA . PRO A 1 96 ? -2.685 1.991 -22.858 1.00 79.25 96 PRO A CA 1
ATOM 706 C C . PRO A 1 96 ? -3.191 0.997 -21.802 1.00 79.25 96 PRO A C 1
ATOM 708 O O . PRO A 1 96 ? -3.750 1.403 -20.778 1.00 79.25 96 PRO A O 1
ATOM 711 N N . THR A 1 97 ? -3.057 -0.303 -22.071 1.00 91.38 97 THR A N 1
ATOM 712 C CA . THR A 1 97 ? -3.593 -1.378 -21.216 1.00 91.38 97 THR A CA 1
ATOM 713 C C . THR A 1 97 ? -2.536 -2.023 -20.330 1.00 91.38 97 THR A C 1
ATOM 715 O O . THR A 1 97 ? -2.866 -2.843 -19.481 1.00 91.38 97 THR A O 1
ATOM 718 N N . GLU A 1 98 ? -1.266 -1.681 -20.518 1.00 94.12 98 GLU A N 1
ATOM 719 C CA . GLU A 1 98 ? -0.109 -2.354 -19.931 1.00 94.12 98 GLU A CA 1
ATOM 720 C C . GLU A 1 98 ? -0.144 -2.314 -18.404 1.00 94.12 98 GLU A C 1
ATOM 722 O O . GLU A 1 98 ? 0.132 -3.316 -17.750 1.00 94.12 98 GLU A O 1
ATOM 727 N N . PHE A 1 99 ? -0.567 -1.181 -17.839 1.00 94.88 99 PHE A N 1
ATOM 728 C CA . PHE A 1 99 ? -0.764 -1.033 -16.400 1.00 94.88 99 PHE A CA 1
ATOM 729 C C . PHE A 1 99 ? -1.803 -2.023 -15.858 1.00 94.88 99 PHE A C 1
ATOM 731 O O . PHE A 1 99 ? -1.535 -2.743 -14.899 1.00 94.88 99 PHE A O 1
ATOM 738 N N . PHE A 1 100 ? -2.974 -2.107 -16.492 1.00 94.88 100 PHE A N 1
ATOM 739 C CA . PHE A 1 100 ? -4.031 -3.024 -16.063 1.00 94.88 100 PHE A CA 1
ATOM 740 C C . PHE A 1 100 ? -3.620 -4.486 -16.266 1.00 94.88 100 PHE A C 1
ATOM 742 O O . PHE A 1 100 ? -3.794 -5.298 -15.363 1.00 94.88 100 PHE A O 1
ATOM 749 N N . ALA A 1 101 ? -2.977 -4.800 -17.392 1.00 95.50 101 ALA A N 1
ATOM 750 C CA . ALA A 1 101 ? -2.449 -6.132 -17.673 1.00 95.50 101 ALA A CA 1
ATOM 751 C C . ALA A 1 101 ? -1.369 -6.559 -16.661 1.00 95.50 101 ALA A C 1
ATOM 753 O O . ALA A 1 101 ? -1.304 -7.728 -16.277 1.00 95.50 101 ALA A O 1
ATOM 754 N N . TYR A 1 102 ? -0.528 -5.626 -16.200 1.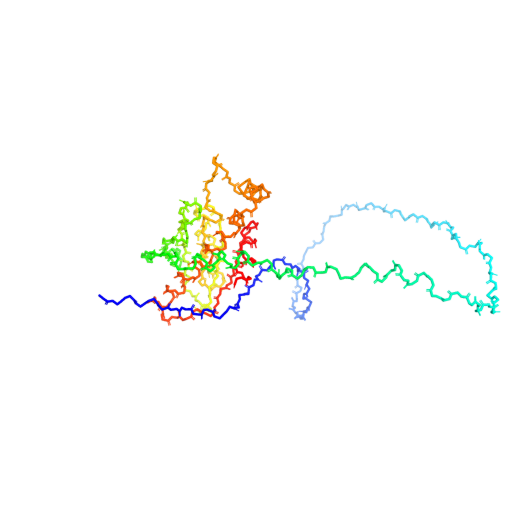00 96.69 102 TYR A N 1
ATOM 755 C CA . TYR A 1 102 ? 0.422 -5.872 -15.115 1.00 96.69 102 TYR A CA 1
ATOM 756 C C . TYR A 1 102 ? -0.300 -6.226 -13.808 1.00 96.69 102 TYR A C 1
ATOM 758 O O . TYR A 1 102 ? 0.054 -7.207 -13.149 1.00 96.69 102 TYR A O 1
ATOM 766 N N . LEU A 1 103 ? -1.325 -5.453 -13.435 1.00 96.25 103 LEU A N 1
ATOM 767 C CA . LEU A 1 103 ? -2.085 -5.686 -12.204 1.00 96.25 103 LEU A CA 1
ATOM 768 C C . LEU A 1 103 ? -2.846 -7.015 -12.219 1.00 96.25 103 LEU A C 1
ATOM 770 O O . LEU A 1 103 ? -2.871 -7.690 -11.195 1.00 96.25 103 LEU A O 1
ATOM 774 N N . GLU A 1 104 ? -3.431 -7.389 -13.358 1.00 95.81 104 GLU A N 1
ATOM 775 C CA . GLU A 1 104 ? -4.110 -8.677 -13.540 1.00 95.81 104 GLU A CA 1
ATOM 776 C C . GLU A 1 104 ? -3.126 -9.847 -13.461 1.00 95.81 104 GLU A C 1
ATOM 778 O O . GLU A 1 104 ? -3.387 -10.839 -12.787 1.00 95.81 104 GLU A O 1
ATOM 783 N N . ARG A 1 105 ? -1.956 -9.731 -14.102 1.00 95.75 105 ARG A N 1
ATOM 784 C CA . ARG A 1 105 ? -0.934 -10.790 -14.077 1.00 95.75 105 ARG A CA 1
ATOM 785 C C . ARG A 1 105 ? -0.384 -11.044 -12.674 1.00 95.75 105 ARG A C 1
ATOM 787 O O . ARG A 1 105 ? -0.072 -12.184 -12.350 1.00 95.75 105 ARG A O 1
ATOM 794 N N . THR A 1 106 ? -0.251 -9.987 -11.880 1.00 96.25 106 THR A N 1
ATOM 795 C CA . THR A 1 106 ? 0.269 -10.050 -10.505 1.00 96.25 106 THR A CA 1
ATOM 796 C C . THR A 1 106 ? -0.828 -10.294 -9.462 1.00 96.25 106 THR A C 1
ATOM 798 O O . THR A 1 106 ? -0.551 -10.368 -8.262 1.00 96.25 106 THR A O 1
ATOM 801 N N . GLU A 1 107 ? -2.087 -10.432 -9.890 1.00 93.19 107 GLU A N 1
ATOM 802 C CA . GLU A 1 107 ? -3.200 -10.765 -9.008 1.00 93.19 107 GLU A CA 1
ATOM 803 C C . GLU A 1 107 ? -2.995 -12.159 -8.389 1.00 93.19 107 GLU A C 1
ATOM 805 O O . GLU A 1 107 ? -2.681 -13.136 -9.067 1.00 93.19 107 GLU A O 1
ATOM 810 N N . GLY A 1 108 ? -3.171 -12.263 -7.070 1.00 94.12 108 GLY A N 1
ATOM 811 C CA . GLY A 1 108 ? -3.015 -13.524 -6.338 1.00 94.12 108 GLY A CA 1
ATOM 812 C C . GLY A 1 108 ? -1.580 -13.889 -5.937 1.00 94.12 108 GLY A C 1
ATOM 813 O O . GLY A 1 108 ? -1.397 -14.891 -5.245 1.00 94.12 108 GLY A O 1
ATOM 814 N N . GLU A 1 109 ? -0.567 -13.087 -6.288 1.00 97.38 109 GLU A N 1
ATOM 815 C CA . GLU A 1 109 ? 0.798 -13.247 -5.749 1.00 97.38 109 GLU A CA 1
ATOM 816 C C . GLU A 1 109 ? 0.928 -12.796 -4.285 1.00 97.38 109 GLU A C 1
ATOM 818 O O . GLU A 1 109 ? 1.862 -13.194 -3.570 1.00 97.38 109 GLU A O 1
ATOM 823 N N . ALA A 1 110 ? -0.004 -11.952 -3.838 1.00 98.31 110 ALA A N 1
ATOM 824 C CA . ALA A 1 110 ? -0.001 -11.389 -2.504 1.00 98.31 110 ALA A CA 1
ATOM 825 C C . ALA A 1 110 ? -0.187 -12.478 -1.438 1.00 98.31 110 ALA A C 1
ATOM 827 O O . ALA A 1 110 ? -1.051 -13.352 -1.529 1.00 98.31 110 ALA A O 1
ATOM 828 N N . ARG A 1 111 ? 0.624 -12.406 -0.384 1.00 98.62 111 ARG A N 1
ATOM 829 C CA . ARG A 1 111 ? 0.516 -13.265 0.799 1.00 98.62 111 ARG A CA 1
ATOM 830 C C . ARG A 1 111 ? 0.849 -12.445 2.032 1.00 98.62 111 ARG A C 1
ATOM 832 O O . ARG A 1 111 ? 1.770 -11.632 2.014 1.00 98.62 111 ARG A O 1
ATOM 839 N N . TRP A 1 112 ? 0.128 -12.676 3.119 1.00 98.69 112 TRP A N 1
ATOM 840 C CA . TRP A 1 112 ? 0.340 -11.943 4.361 1.00 98.69 112 TRP A CA 1
ATOM 841 C C . TRP A 1 112 ? 0.321 -12.854 5.579 1.00 98.69 112 TRP A C 1
ATOM 843 O O . TRP A 1 112 ? -0.306 -13.913 5.594 1.00 98.69 112 TRP A O 1
ATOM 853 N N . GLN A 1 113 ? 1.027 -12.417 6.616 1.00 98.56 113 GLN A N 1
ATOM 854 C CA . GLN A 1 113 ? 1.013 -13.026 7.938 1.00 98.56 113 GLN A CA 1
ATOM 855 C C . GLN A 1 113 ? 0.678 -11.953 8.963 1.00 98.56 113 GLN A C 1
ATOM 857 O O . GLN A 1 113 ? 1.390 -10.954 9.084 1.00 98.56 113 GLN A O 1
ATOM 862 N N . VAL A 1 114 ? -0.409 -12.175 9.690 1.00 98.25 114 VAL A N 1
ATOM 863 C CA . VAL A 1 114 ? -0.903 -11.275 10.731 1.00 98.25 114 VAL A CA 1
ATOM 864 C C . VAL A 1 114 ? -0.226 -11.658 12.044 1.00 98.25 114 VAL A C 1
ATOM 866 O O . VAL A 1 114 ? -0.244 -12.827 12.422 1.00 98.25 114 VAL A O 1
ATOM 869 N N . GLY A 1 115 ? 0.431 -10.697 12.691 1.00 96.81 115 GLY A N 1
ATOM 870 C CA . GLY A 1 115 ? 0.997 -10.874 14.027 1.00 96.81 115 GLY A CA 1
ATOM 871 C C . GLY A 1 115 ? -0.036 -10.642 15.126 1.00 96.81 115 GLY A C 1
ATOM 872 O O . GLY A 1 115 ? -1.211 -10.415 14.851 1.00 96.81 115 GLY A O 1
ATOM 873 N N . ASP A 1 116 ? 0.420 -10.642 16.374 1.00 95.19 116 ASP A N 1
ATOM 874 C CA . ASP A 1 116 ? -0.454 -10.340 17.504 1.00 95.19 116 ASP A CA 1
ATOM 875 C C . ASP A 1 116 ? -0.697 -8.828 17.634 1.00 95.19 116 ASP A C 1
ATOM 877 O O . ASP A 1 116 ? 0.242 -8.033 17.451 1.00 95.19 116 ASP A O 1
ATOM 881 N N . PRO A 1 117 ? -1.927 -8.412 17.976 1.00 95.38 117 PRO A N 1
ATOM 882 C CA . PRO A 1 117 ? -2.190 -7.036 18.350 1.00 95.38 117 PRO A CA 1
ATOM 883 C C . PRO A 1 117 ? -1.406 -6.643 19.608 1.00 95.38 117 PRO A C 1
ATOM 885 O O . PRO A 1 117 ? -1.234 -7.438 20.534 1.00 95.38 117 PRO A O 1
ATOM 888 N N . ARG A 1 118 ? -0.904 -5.406 19.648 1.00 96.38 118 ARG A N 1
ATOM 889 C CA . ARG A 1 118 ? -0.131 -4.876 20.777 1.00 96.38 118 ARG A CA 1
ATOM 890 C C . ARG A 1 118 ? -0.632 -3.494 21.194 1.00 96.38 118 ARG A C 1
ATOM 892 O O . ARG A 1 118 ? -0.801 -2.642 20.321 1.00 96.38 118 ARG A O 1
ATOM 899 N N . PRO A 1 119 ? -0.787 -3.221 22.501 1.00 96.06 119 PRO A N 1
ATOM 900 C CA . PRO A 1 119 ? -1.129 -1.887 22.983 1.00 96.06 119 PRO A CA 1
ATOM 901 C C . PRO A 1 119 ? -0.101 -0.834 22.550 1.00 96.06 119 PRO A C 1
ATOM 903 O O . PRO A 1 119 ? 1.107 -1.080 22.591 1.00 96.06 119 PRO A O 1
ATOM 906 N N . PHE A 1 120 ? -0.571 0.354 22.168 1.00 94.50 120 PHE A N 1
ATOM 907 C CA . PHE A 1 120 ? 0.282 1.502 21.861 1.00 94.50 120 PHE A CA 1
ATOM 908 C C . PHE A 1 120 ? -0.450 2.820 22.122 1.00 94.50 120 PHE A C 1
ATOM 910 O O . PHE A 1 120 ? -1.435 3.155 21.459 1.00 94.50 120 PHE A O 1
ATOM 917 N N . GLY A 1 121 ? 0.054 3.602 23.080 1.00 89.50 121 GLY A N 1
ATOM 918 C CA . GLY A 1 121 ? -0.668 4.775 23.568 1.00 89.50 121 GLY A CA 1
ATOM 919 C C . GLY A 1 121 ? -2.038 4.363 24.114 1.00 89.50 121 GLY A C 1
ATOM 920 O O . GLY A 1 121 ? -2.122 3.468 24.949 1.00 89.50 121 GLY A O 1
ATOM 921 N N . SER A 1 122 ? -3.104 4.998 23.627 1.00 89.00 122 SER A N 1
ATOM 922 C CA . SER A 1 122 ? -4.491 4.633 23.949 1.00 89.00 122 SER A CA 1
ATOM 923 C C . SER A 1 122 ? -5.122 3.648 22.960 1.00 89.00 122 SER A C 1
ATOM 925 O O . SER A 1 122 ? -6.278 3.277 23.142 1.00 89.00 122 SER A O 1
ATOM 927 N N . GLY A 1 123 ? -4.406 3.263 21.903 1.00 95.62 123 GLY A N 1
ATOM 928 C CA . GLY A 1 123 ? -4.896 2.375 20.855 1.00 95.62 123 GLY A CA 1
ATOM 929 C C . GLY A 1 123 ? -4.113 1.069 20.781 1.00 95.62 123 GLY A C 1
ATOM 930 O O . GLY A 1 123 ? -3.406 0.670 21.708 1.00 95.62 123 GLY A O 1
ATOM 931 N N . GLU A 1 124 ? -4.226 0.417 19.634 1.00 97.44 124 GLU A N 1
ATOM 932 C CA . GLU A 1 124 ? -3.610 -0.873 19.354 1.00 97.44 124 GLU A CA 1
ATOM 933 C C . GLU A 1 124 ? -2.906 -0.855 17.995 1.00 97.44 124 GLU A C 1
ATOM 935 O O . GLU A 1 124 ? -3.365 -0.220 17.041 1.00 97.44 124 GLU A O 1
ATOM 940 N N . LEU A 1 125 ? -1.779 -1.558 17.915 1.00 97.44 125 LEU A N 1
ATOM 941 C CA . LEU A 1 125 ? -1.035 -1.809 16.689 1.00 97.44 125 LEU A CA 1
ATOM 942 C C . LEU A 1 125 ? -1.128 -3.279 16.313 1.00 97.44 125 LEU A C 1
ATOM 944 O O . LEU A 1 125 ? -0.842 -4.151 17.130 1.00 97.44 125 LEU A O 1
ATOM 948 N N . LEU A 1 126 ? -1.398 -3.541 15.043 1.00 98.06 126 LEU A N 1
ATOM 949 C CA . LEU A 1 126 ? -1.337 -4.864 14.450 1.00 98.06 126 LEU A CA 1
ATOM 950 C C . LEU A 1 126 ? -0.300 -4.855 13.326 1.00 98.06 126 LEU A C 1
ATOM 952 O O . LEU A 1 126 ? -0.427 -4.106 12.359 1.00 98.06 126 LEU A O 1
ATOM 956 N N . ASN A 1 127 ? 0.739 -5.680 13.459 1.00 97.44 127 ASN A N 1
ATOM 957 C CA . ASN A 1 127 ? 1.765 -5.816 12.425 1.00 97.44 127 ASN A CA 1
ATOM 958 C C . ASN A 1 127 ? 1.377 -6.922 11.449 1.00 97.44 127 ASN A C 1
ATOM 960 O O . ASN A 1 127 ? 1.026 -8.027 11.862 1.00 97.44 127 ASN A O 1
ATOM 964 N N . ILE A 1 128 ? 1.502 -6.639 10.160 1.00 98.56 128 ILE A N 1
ATOM 965 C CA . ILE A 1 128 ? 1.197 -7.557 9.072 1.00 98.56 128 ILE A CA 1
ATOM 966 C C . ILE A 1 128 ? 2.441 -7.635 8.185 1.00 98.56 128 ILE A C 1
ATOM 968 O O . ILE A 1 128 ? 2.854 -6.649 7.581 1.00 98.56 128 ILE A O 1
ATOM 972 N N . ARG A 1 129 ? 3.060 -8.815 8.099 1.00 98.56 129 ARG A N 1
ATOM 973 C CA . ARG A 1 129 ? 4.128 -9.062 7.118 1.00 98.56 129 ARG A CA 1
ATOM 974 C C . ARG A 1 129 ? 3.470 -9.344 5.780 1.00 98.56 129 ARG A C 1
ATOM 976 O O . ARG A 1 129 ? 2.836 -10.388 5.643 1.00 98.56 129 ARG A O 1
ATOM 983 N N . LEU A 1 130 ? 3.586 -8.417 4.840 1.00 98.81 130 LEU A N 1
ATOM 984 C CA . LEU A 1 130 ? 2.960 -8.489 3.527 1.00 98.81 130 LEU A CA 1
ATOM 985 C C . LEU A 1 130 ? 4.027 -8.690 2.453 1.00 98.81 130 LEU A C 1
ATOM 987 O O . LEU A 1 130 ? 4.844 -7.803 2.237 1.00 98.81 130 LEU A O 1
ATOM 991 N N . HIS A 1 131 ? 3.938 -9.793 1.720 1.00 98.75 131 HIS A N 1
ATOM 992 C CA . HIS A 1 131 ? 4.531 -9.890 0.394 1.00 98.75 131 HIS A CA 1
ATOM 993 C C . HIS A 1 131 ? 3.476 -9.498 -0.629 1.00 98.75 131 HIS A C 1
ATOM 995 O O . HIS A 1 131 ? 2.400 -10.102 -0.661 1.00 98.75 131 HIS A O 1
ATOM 1001 N N . SER A 1 132 ? 3.779 -8.525 -1.475 1.00 98.62 132 SER A N 1
ATOM 1002 C CA . SER A 1 132 ? 2.833 -8.009 -2.460 1.00 98.62 132 SER A CA 1
ATOM 1003 C C . SER A 1 132 ? 2.972 -8.692 -3.824 1.00 98.62 132 SER A C 1
ATOM 1005 O O . SER A 1 132 ? 1.973 -9.161 -4.363 1.00 98.62 132 SER A O 1
ATOM 1007 N N . GLN A 1 133 ? 4.199 -8.819 -4.336 1.00 98.44 133 GLN A N 1
ATOM 1008 C CA . GLN A 1 133 ? 4.520 -9.481 -5.605 1.00 98.44 133 GLN A CA 1
ATOM 1009 C C . GLN A 1 133 ? 6.022 -9.785 -5.719 1.00 98.44 133 GLN A C 1
ATOM 1011 O O . GLN A 1 133 ? 6.826 -9.320 -4.908 1.00 98.44 133 GLN A O 1
ATOM 1016 N N . THR A 1 134 ? 6.427 -10.498 -6.772 1.00 98.25 134 THR A N 1
ATOM 1017 C CA . THR A 1 134 ? 7.828 -10.530 -7.223 1.00 98.25 134 THR A CA 1
ATOM 1018 C C . THR A 1 134 ? 7.986 -9.748 -8.522 1.00 98.25 134 THR A C 1
ATOM 1020 O O . THR A 1 134 ? 7.502 -10.149 -9.574 1.00 98.25 134 THR A O 1
ATOM 1023 N N . TRP A 1 135 ? 8.709 -8.632 -8.476 1.00 97.75 135 TRP A N 1
ATOM 1024 C CA . TRP A 1 135 ? 8.928 -7.782 -9.645 1.00 97.75 135 TRP A CA 1
ATOM 1025 C C . TRP A 1 135 ? 10.369 -7.902 -10.129 1.00 97.75 135 TRP A C 1
ATOM 1027 O O . TRP A 1 135 ? 11.304 -7.628 -9.380 1.00 97.75 135 TRP A O 1
ATOM 1037 N N . ARG A 1 136 ? 10.554 -8.333 -11.383 1.00 95.50 136 ARG A N 1
ATOM 1038 C CA . ARG A 1 136 ? 11.876 -8.552 -12.006 1.00 95.50 136 ARG A CA 1
ATOM 1039 C C . ARG A 1 136 ? 12.805 -9.429 -11.147 1.00 95.50 136 ARG A C 1
ATOM 1041 O O . ARG A 1 136 ? 13.989 -9.146 -10.997 1.00 95.50 136 ARG A O 1
ATOM 1048 N N . GLY A 1 137 ? 12.241 -10.484 -10.551 1.00 96.75 137 GLY A N 1
ATOM 1049 C CA . GLY A 1 137 ? 12.950 -11.413 -9.662 1.00 96.75 137 GLY A CA 1
ATOM 1050 C C . GLY A 1 137 ? 13.208 -10.888 -8.244 1.00 96.75 137 GLY A C 1
ATOM 1051 O O . GLY A 1 137 ? 13.787 -11.605 -7.432 1.00 96.75 137 GLY A O 1
ATOM 1052 N N . ILE A 1 138 ? 12.775 -9.666 -7.926 1.00 98.00 138 ILE A N 1
ATOM 1053 C CA . ILE A 1 138 ? 12.953 -9.041 -6.615 1.00 98.00 138 ILE A CA 1
ATOM 1054 C C . ILE A 1 138 ? 11.653 -9.207 -5.814 1.00 98.00 138 ILE A C 1
ATOM 1056 O O . ILE A 1 138 ? 10.606 -8.746 -6.278 1.00 98.00 138 ILE A O 1
ATOM 1060 N N . PRO A 1 139 ? 11.678 -9.841 -4.630 1.00 98.19 139 PRO A N 1
ATOM 1061 C CA . PRO A 1 139 ? 10.497 -9.955 -3.780 1.00 98.19 139 PRO A CA 1
ATOM 1062 C C . PRO A 1 139 ? 10.144 -8.600 -3.156 1.00 98.19 139 PRO A C 1
ATOM 1064 O O . PRO A 1 139 ? 11.020 -7.889 -2.659 1.00 98.19 139 PRO A O 1
ATOM 1067 N N . TRP A 1 140 ? 8.857 -8.251 -3.161 1.00 98.50 140 TRP A N 1
ATOM 1068 C CA . TRP A 1 140 ? 8.355 -7.029 -2.536 1.00 98.50 140 TRP A CA 1
ATOM 1069 C C . TRP A 1 140 ? 7.718 -7.337 -1.187 1.00 98.50 140 TRP A C 1
ATOM 1071 O O . TRP A 1 140 ? 6.617 -7.878 -1.118 1.00 98.50 140 TRP A O 1
ATOM 1081 N N . GLU A 1 141 ? 8.435 -6.996 -0.117 1.00 98.44 141 GLU A N 1
ATOM 1082 C CA . GLU A 1 141 ? 8.068 -7.292 1.269 1.00 98.44 141 GLU A CA 1
ATOM 1083 C C . GLU A 1 141 ? 7.875 -5.991 2.065 1.00 98.44 141 GLU A C 1
ATOM 1085 O O . GLU A 1 141 ? 8.709 -5.078 2.039 1.00 98.44 141 GLU A O 1
ATOM 1090 N N . HIS A 1 142 ? 6.777 -5.922 2.813 1.00 98.31 142 HIS A N 1
ATOM 1091 C CA . HIS A 1 142 ? 6.314 -4.725 3.504 1.00 98.31 142 HIS A CA 1
ATOM 1092 C C . HIS A 1 142 ? 5.909 -5.055 4.947 1.00 98.31 142 HIS A C 1
ATOM 1094 O O . HIS A 1 142 ? 5.078 -5.943 5.169 1.00 98.31 142 HIS A O 1
ATOM 1100 N N . PRO A 1 143 ? 6.430 -4.330 5.951 1.00 97.56 143 PRO A N 1
ATOM 1101 C CA . PRO A 1 143 ? 5.904 -4.379 7.309 1.00 97.56 143 PRO A CA 1
ATOM 1102 C C . PRO A 1 143 ? 4.666 -3.475 7.416 1.00 97.56 143 PRO A C 1
ATOM 1104 O O . PRO A 1 143 ? 4.732 -2.375 7.957 1.00 97.56 143 PRO A O 1
ATOM 1107 N N . LEU A 1 144 ? 3.539 -3.924 6.858 1.00 98.56 144 LEU A N 1
ATOM 1108 C CA . LEU A 1 144 ? 2.261 -3.213 6.918 1.00 98.56 144 LEU A CA 1
ATOM 1109 C C . LEU A 1 144 ? 1.807 -3.087 8.379 1.00 98.56 144 LEU A C 1
ATOM 1111 O O . LEU A 1 144 ? 1.744 -4.071 9.116 1.00 98.56 144 LEU A O 1
ATOM 1115 N N . LEU A 1 145 ? 1.474 -1.870 8.793 1.00 98.06 145 LEU A N 1
ATOM 1116 C CA . LEU A 1 145 ? 1.068 -1.562 10.159 1.00 98.06 145 LEU A CA 1
ATOM 1117 C C . LEU A 1 145 ? -0.385 -1.110 10.176 1.00 98.06 145 LEU A C 1
ATOM 1119 O O . LEU A 1 145 ? -0.728 -0.169 9.473 1.00 98.06 145 LEU A O 1
ATOM 1123 N N . LEU A 1 146 ? -1.224 -1.722 11.004 1.00 98.38 146 LEU A N 1
ATOM 1124 C CA . LEU A 1 146 ? -2.597 -1.285 11.230 1.00 98.38 146 LEU A CA 1
ATOM 1125 C C . LEU A 1 146 ? -2.736 -0.676 12.627 1.00 98.38 146 LEU A C 1
ATOM 1127 O O . LEU A 1 146 ? -2.517 -1.345 13.633 1.00 98.38 146 LEU A O 1
ATOM 1131 N N . CYS A 1 147 ? -3.116 0.596 12.673 1.00 98.31 147 CYS A N 1
ATOM 1132 C C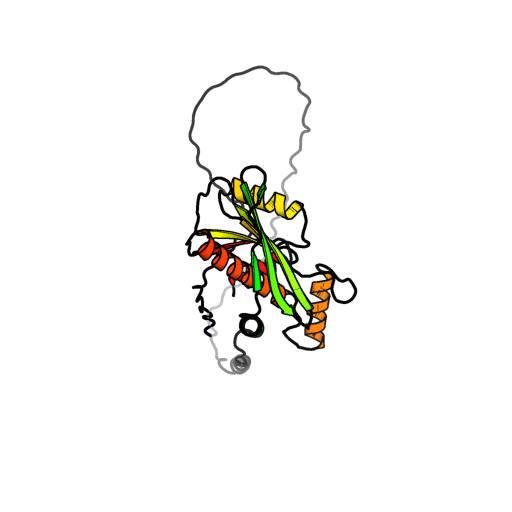A . CYS A 1 147 ? -3.374 1.365 13.881 1.00 98.31 147 CYS A CA 1
ATOM 1133 C C . CYS A 1 147 ? -4.882 1.441 14.137 1.00 98.31 147 CYS A C 1
ATOM 1135 O O . CYS A 1 147 ? -5.635 1.996 13.327 1.00 98.31 147 CYS A O 1
ATOM 1137 N N . THR A 1 148 ? -5.313 0.937 15.290 1.00 98.06 148 THR A N 1
ATOM 1138 C CA . THR A 1 148 ? -6.706 0.996 15.744 1.00 98.06 148 THR A CA 1
ATOM 1139 C C . THR A 1 148 ? -6.813 1.969 16.924 1.00 98.06 148 THR A C 1
ATOM 1141 O O . THR A 1 148 ? -6.153 1.754 17.942 1.00 98.06 148 THR A O 1
ATOM 1144 N N . PRO A 1 149 ? -7.607 3.050 16.819 1.00 97.75 149 PRO A N 1
ATOM 1145 C CA . PRO A 1 149 ? -7.826 3.977 17.926 1.00 97.75 149 PRO A CA 1
ATOM 1146 C C . PRO A 1 149 ? -8.788 3.374 18.971 1.00 97.75 149 PRO A C 1
ATOM 1148 O O . PRO A 1 149 ? -9.553 2.468 18.641 1.00 97.75 149 PRO A O 1
ATOM 1151 N N . PRO A 1 150 ? -8.835 3.912 20.205 1.00 95.81 150 PRO A N 1
ATOM 1152 C CA . PRO A 1 150 ? -9.750 3.432 21.253 1.00 95.81 150 PRO A CA 1
ATOM 1153 C C . PRO A 1 150 ? -11.234 3.614 20.914 1.00 95.81 150 PRO A C 1
ATOM 1155 O O . PRO A 1 150 ? -12.102 2.996 21.524 1.00 95.81 150 PRO A O 1
ATOM 1158 N N . THR A 1 151 ? -11.557 4.513 19.985 1.00 95.56 151 THR A N 1
ATOM 1159 C CA . THR A 1 151 ? -12.933 4.790 19.575 1.00 95.56 151 THR A CA 1
ATOM 1160 C C . THR A 1 151 ? -12.979 5.006 18.076 1.00 95.56 151 THR A C 1
ATOM 1162 O O . THR A 1 151 ? -12.180 5.769 17.528 1.00 95.56 151 THR A O 1
ATOM 1165 N N . LEU A 1 152 ? -13.945 4.361 17.430 1.00 97.12 152 LEU A N 1
ATOM 1166 C CA . LEU A 1 152 ? -14.167 4.437 15.995 1.00 97.12 152 LEU A CA 1
ATOM 1167 C C . LEU A 1 152 ? -15.440 5.227 15.703 1.00 97.12 152 LEU A C 1
ATOM 1169 O O . LEU A 1 152 ? -16.471 5.015 16.331 1.00 97.12 152 LEU A O 1
ATOM 1173 N N . ALA A 1 153 ? -15.351 6.153 14.754 1.00 96.69 153 ALA A N 1
ATOM 1174 C CA . ALA A 1 153 ? -16.498 6.846 14.181 1.00 96.69 153 ALA A CA 1
ATOM 1175 C C . ALA A 1 153 ? -17.084 6.070 12.992 1.00 96.69 153 ALA A C 1
ATOM 1177 O O . ALA A 1 153 ? -18.283 6.145 12.741 1.00 96.69 153 ALA A O 1
ATOM 1178 N N . VAL A 1 154 ? -16.240 5.333 12.264 1.00 94.88 154 VAL A N 1
ATOM 1179 C CA . VAL A 1 154 ? -16.628 4.460 11.151 1.00 94.88 154 VAL A CA 1
ATOM 1180 C C . VAL A 1 154 ? -15.797 3.186 11.232 1.00 94.88 154 VAL A C 1
ATOM 1182 O O . VAL A 1 154 ? -14.585 3.243 11.440 1.00 94.88 154 VAL A O 1
ATOM 1185 N N . GLU A 1 155 ? -16.447 2.037 11.067 1.00 94.62 155 GLU A N 1
ATOM 1186 C CA . GLU A 1 155 ? -15.793 0.734 11.215 1.00 94.62 155 GLU A CA 1
ATOM 1187 C C . GLU A 1 155 ? -15.518 0.031 9.880 1.00 94.62 155 GLU A C 1
ATOM 1189 O O . GLU A 1 155 ? -14.604 -0.790 9.807 1.00 94.62 155 GLU A O 1
ATOM 1194 N N . ASP A 1 156 ? -16.271 0.374 8.830 1.00 96.44 156 ASP A N 1
ATOM 1195 C CA . ASP A 1 156 ? -16.246 -0.267 7.509 1.00 96.44 156 ASP A CA 1
ATOM 1196 C C . ASP A 1 156 ? -15.436 0.508 6.449 1.00 96.44 156 ASP A C 1
ATOM 1198 O O . ASP A 1 156 ? -15.449 0.152 5.269 1.00 96.44 156 ASP A O 1
ATOM 1202 N N . VAL A 1 157 ? -14.710 1.554 6.858 1.00 97.50 157 VAL A N 1
ATOM 1203 C CA . VAL A 1 157 ? -13.774 2.323 6.022 1.00 97.50 157 VAL A CA 1
ATOM 1204 C C . VAL A 1 157 ? -12.445 2.459 6.752 1.00 97.50 157 VAL A C 1
ATOM 1206 O O . VAL A 1 157 ? -12.410 2.771 7.942 1.00 97.50 157 VAL A O 1
ATOM 1209 N N . MET A 1 158 ? -11.345 2.262 6.027 1.00 98.00 158 MET A N 1
ATOM 1210 C CA . MET A 1 158 ? -9.989 2.444 6.546 1.00 98.00 158 MET A CA 1
ATOM 1211 C C . MET A 1 158 ? -9.240 3.521 5.771 1.00 98.00 158 MET A C 1
ATOM 1213 O O . MET A 1 158 ? -9.489 3.740 4.586 1.00 98.00 158 MET A O 1
ATOM 1217 N N . VAL A 1 159 ? -8.277 4.166 6.421 1.00 98.50 159 VAL A N 1
ATOM 1218 C CA . VAL A 1 159 ? -7.293 5.002 5.725 1.00 98.50 159 VAL A CA 1
ATOM 1219 C C . VAL A 1 159 ? -6.065 4.154 5.415 1.00 98.50 159 VAL A C 1
ATOM 1221 O O 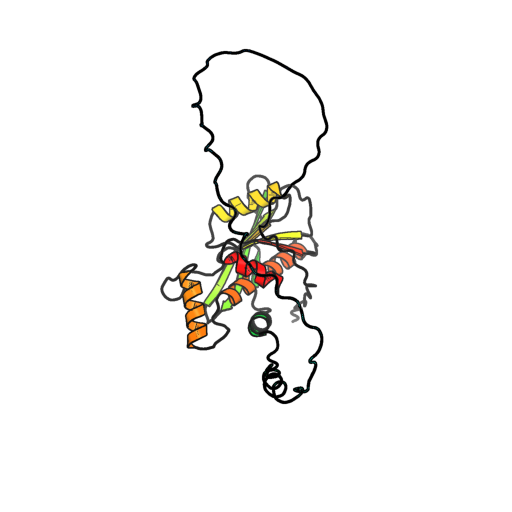. VAL A 1 159 ? -5.562 3.482 6.308 1.00 98.50 159 VAL A O 1
ATOM 1224 N N . LEU A 1 160 ? -5.564 4.201 4.183 1.00 98.69 160 LEU A N 1
ATOM 1225 C CA . LEU A 1 160 ? -4.282 3.625 3.788 1.00 98.69 160 LEU A CA 1
ATOM 1226 C C . LEU A 1 160 ? -3.290 4.753 3.494 1.00 98.69 160 LEU A C 1
ATOM 1228 O O . LEU A 1 160 ? -3.483 5.535 2.563 1.00 98.69 160 LEU A O 1
ATOM 1232 N N . VAL A 1 161 ? -2.221 4.822 4.280 1.00 98.56 161 VAL A N 1
ATOM 1233 C CA . VAL A 1 161 ? -1.110 5.759 4.103 1.00 98.56 161 VAL A CA 1
ATOM 1234 C C . VAL A 1 161 ? 0.051 5.019 3.448 1.00 98.56 161 VAL A C 1
ATOM 1236 O O . VAL A 1 161 ? 0.641 4.130 4.055 1.00 98.56 161 VAL A O 1
ATOM 1239 N N . ILE A 1 162 ? 0.395 5.384 2.218 1.00 98.25 162 ILE A N 1
ATOM 1240 C CA . ILE A 1 162 ? 1.541 4.835 1.491 1.00 98.25 162 ILE A CA 1
ATOM 1241 C C . ILE A 1 162 ? 2.786 5.651 1.860 1.00 98.25 162 ILE A C 1
ATOM 1243 O O . ILE A 1 162 ? 2.839 6.860 1.611 1.00 98.25 162 ILE A O 1
ATOM 1247 N N . SER A 1 163 ? 3.782 4.988 2.446 1.00 95.88 163 SER A N 1
ATOM 1248 C CA . SER A 1 163 ? 4.999 5.598 2.988 1.00 95.88 163 SER A CA 1
ATOM 1249 C C . SER A 1 163 ? 6.268 5.089 2.296 1.00 95.88 163 SER A C 1
ATOM 1251 O O . SER A 1 163 ? 6.247 4.155 1.491 1.00 95.88 163 SER A O 1
ATOM 1253 N N . GLY A 1 164 ? 7.379 5.761 2.591 1.00 93.06 164 GLY A N 1
ATOM 1254 C CA . GLY A 1 164 ? 8.715 5.370 2.162 1.00 93.06 164 GLY A CA 1
ATOM 1255 C C . GLY A 1 164 ? 9.318 4.310 3.060 1.00 93.06 164 GLY A C 1
ATOM 1256 O O . GLY A 1 164 ? 8.649 3.341 3.389 1.00 93.06 164 GLY A O 1
ATOM 1257 N N . ASP A 1 165 ? 10.587 4.462 3.421 1.00 91.56 165 ASP A N 1
ATOM 1258 C CA . ASP A 1 165 ? 11.268 3.478 4.262 1.00 91.56 165 ASP A CA 1
ATOM 1259 C C . ASP A 1 165 ? 10.573 3.326 5.616 1.00 91.56 165 ASP A C 1
ATOM 1261 O O . ASP A 1 165 ? 10.243 4.320 6.263 1.00 91.56 165 ASP A O 1
ATOM 1265 N N . ALA A 1 166 ? 10.394 2.077 6.047 1.00 89.69 166 ALA A N 1
ATOM 1266 C CA . ALA A 1 166 ? 9.779 1.780 7.331 1.00 89.69 166 ALA A CA 1
ATOM 1267 C C . ALA A 1 166 ? 10.555 2.423 8.492 1.00 89.69 166 ALA A C 1
ATOM 1269 O O . ALA A 1 166 ? 11.762 2.216 8.643 1.00 89.69 166 ALA A O 1
ATOM 1270 N N . GLY A 1 167 ? 9.848 3.146 9.360 1.00 89.81 167 GLY A N 1
ATOM 1271 C CA . GLY A 1 167 ? 10.450 3.772 10.534 1.00 89.81 167 GLY A CA 1
ATOM 1272 C C . GLY A 1 167 ? 9.470 4.037 11.673 1.00 89.81 167 GLY A C 1
ATOM 1273 O O . GLY A 1 167 ? 8.256 3.952 11.527 1.00 89.81 167 GLY A O 1
ATOM 1274 N N . VAL A 1 168 ? 9.999 4.418 12.840 1.00 89.56 168 VAL A N 1
ATOM 1275 C CA . VAL A 1 168 ? 9.184 4.766 14.026 1.00 89.56 168 VAL A CA 1
ATOM 1276 C C . VAL A 1 168 ? 8.219 5.925 13.737 1.00 89.56 168 VAL A C 1
ATOM 1278 O O . VAL A 1 168 ? 7.125 5.986 14.302 1.00 89.56 168 VAL A O 1
ATOM 1281 N N . SER A 1 169 ? 8.596 6.826 12.827 1.00 91.44 169 SER A N 1
ATOM 1282 C CA . SER A 1 169 ? 7.745 7.918 12.354 1.00 91.44 169 SER A CA 1
ATOM 1283 C C . SER A 1 169 ? 6.438 7.431 11.728 1.00 91.44 169 SER A C 1
ATOM 1285 O O . SER A 1 169 ? 5.420 8.093 11.917 1.00 91.44 169 SER A O 1
ATOM 1287 N N . ASP A 1 170 ? 6.432 6.278 11.049 1.00 92.94 170 ASP A N 1
ATOM 1288 C CA . ASP A 1 170 ? 5.222 5.708 10.444 1.00 92.94 170 ASP A CA 1
ATOM 1289 C C . ASP A 1 170 ? 4.208 5.307 11.514 1.00 92.94 170 ASP A C 1
ATOM 1291 O O . ASP A 1 170 ? 3.025 5.626 11.408 1.00 92.94 170 ASP A O 1
ATOM 1295 N N . THR A 1 171 ? 4.679 4.684 12.597 1.00 94.06 171 THR A N 1
ATOM 1296 C CA . THR A 1 171 ? 3.838 4.309 13.739 1.00 94.06 171 THR A CA 1
ATOM 1297 C C . THR A 1 171 ? 3.209 5.533 14.395 1.00 94.06 171 THR A C 1
ATOM 1299 O O . THR A 1 171 ? 2.004 5.555 14.664 1.00 94.06 171 THR A O 1
ATOM 1302 N N . LEU A 1 172 ? 4.011 6.575 14.634 1.00 94.62 172 LEU A N 1
ATOM 1303 C CA . LEU A 1 172 ? 3.535 7.816 15.245 1.00 94.62 172 LEU A CA 1
ATOM 1304 C C . LEU A 1 172 ? 2.533 8.542 14.343 1.00 94.62 172 LEU A C 1
ATOM 1306 O O . LEU A 1 172 ? 1.490 8.988 14.824 1.00 94.62 172 LEU A O 1
ATOM 1310 N N . LEU A 1 173 ? 2.818 8.625 13.042 1.00 94.38 173 LEU A N 1
ATOM 1311 C CA . LEU A 1 173 ? 1.916 9.205 12.053 1.00 94.38 173 LEU A CA 1
ATOM 1312 C C . LEU A 1 173 ? 0.592 8.436 12.002 1.00 94.38 173 LEU A C 1
ATOM 1314 O O . LEU A 1 173 ? -0.471 9.044 12.140 1.00 94.38 173 LEU A O 1
ATOM 1318 N N . GLY A 1 174 ? 0.657 7.111 11.855 1.00 96.50 174 GLY A N 1
ATOM 1319 C CA . GLY A 1 174 ? -0.508 6.240 11.746 1.00 96.50 174 GLY A CA 1
ATOM 1320 C C . GLY A 1 174 ? -1.416 6.330 12.968 1.00 96.50 174 GLY A C 1
ATOM 1321 O O . GLY A 1 174 ? -2.613 6.571 12.825 1.00 96.50 174 GLY A O 1
ATOM 1322 N N . MET A 1 175 ? -0.861 6.214 14.180 1.00 96.88 175 MET A N 1
ATOM 1323 C CA . MET A 1 175 ? -1.660 6.291 15.410 1.00 96.88 175 MET A CA 1
ATOM 1324 C C . MET A 1 175 ? -2.222 7.699 15.665 1.00 96.88 175 MET A C 1
ATOM 1326 O O . MET A 1 175 ? -3.369 7.847 16.098 1.00 96.88 175 MET A O 1
ATOM 1330 N N . SER A 1 176 ? -1.445 8.747 15.371 1.00 95.88 176 SER A N 1
ATOM 1331 C CA . SER A 1 176 ? -1.902 10.139 15.482 1.00 95.88 176 SER A CA 1
ATOM 1332 C C . SER A 1 176 ? -3.081 10.413 14.548 1.00 95.88 176 SER A C 1
ATOM 1334 O O . SER A 1 176 ? -4.099 10.972 14.969 1.00 95.88 176 SER A O 1
ATOM 1336 N N . LEU A 1 177 ? -2.981 9.961 13.294 1.00 96.69 177 LEU A N 1
ATOM 1337 C CA . LEU A 1 177 ? -4.055 10.083 12.316 1.00 96.69 177 LEU A CA 1
ATOM 1338 C C . LEU A 1 177 ? -5.281 9.265 12.735 1.00 96.69 177 LEU A C 1
ATOM 1340 O O . LEU A 1 177 ? -6.389 9.797 12.717 1.00 96.69 177 LEU A O 1
ATOM 1344 N N . ALA A 1 178 ? -5.084 8.024 13.189 1.00 97.94 178 ALA A N 1
ATOM 1345 C CA . ALA A 1 178 ? -6.159 7.143 13.637 1.00 97.94 178 ALA A CA 1
ATOM 1346 C C . ALA A 1 178 ? -6.961 7.755 14.786 1.00 97.94 178 ALA A C 1
ATOM 1348 O O . ALA A 1 178 ? -8.189 7.806 14.742 1.00 97.94 178 ALA A O 1
ATOM 1349 N N . THR A 1 179 ? -6.263 8.294 15.786 1.00 96.69 179 THR A N 1
ATOM 1350 C CA . THR A 1 179 ? -6.882 8.905 16.968 1.00 96.69 179 THR A CA 1
ATOM 1351 C C . THR A 1 179 ? -7.684 10.154 16.608 1.00 96.69 179 THR A C 1
ATOM 1353 O O . THR A 1 179 ? -8.808 10.326 17.077 1.00 96.69 179 THR A O 1
ATOM 1356 N N . ARG A 1 180 ? -7.131 11.029 15.757 1.00 96.00 180 ARG A N 1
ATOM 1357 C CA . ARG A 1 180 ? -7.793 12.282 15.356 1.00 96.00 180 ARG A CA 1
ATOM 1358 C C . ARG A 1 180 ? -8.976 12.043 14.427 1.00 96.00 180 ARG A C 1
ATOM 1360 O O . ARG A 1 180 ? -10.007 12.690 14.582 1.00 96.00 180 ARG A O 1
ATOM 1367 N N . ALA A 1 181 ? -8.830 11.118 13.481 1.00 96.00 181 ALA A N 1
ATOM 1368 C CA . ALA A 1 181 ? -9.880 10.776 12.529 1.00 96.00 181 ALA A CA 1
ATOM 1369 C C . ALA A 1 181 ? -10.947 9.850 13.129 1.00 96.00 181 ALA A C 1
ATOM 1371 O O . ALA A 1 181 ? -12.044 9.766 12.584 1.00 96.00 181 ALA A O 1
ATOM 1372 N N . LYS A 1 182 ? -10.636 9.158 14.237 1.00 97.12 182 LYS A N 1
ATOM 1373 C CA . LYS A 1 182 ? -11.445 8.063 14.796 1.00 97.12 182 LYS A CA 1
ATOM 1374 C C . LYS A 1 182 ? -11.720 6.984 13.743 1.00 97.12 182 LYS A C 1
ATOM 1376 O O . LYS A 1 182 ? -12.834 6.484 13.612 1.00 97.12 182 LYS A O 1
ATOM 1381 N N . LEU A 1 183 ? -10.693 6.653 12.969 1.00 97.62 183 LEU A N 1
ATOM 1382 C CA . LEU A 1 183 ? -10.719 5.637 11.919 1.00 97.62 183 LEU A CA 1
ATOM 1383 C C . LEU A 1 183 ? -9.556 4.677 12.126 1.00 97.62 183 LEU A C 1
ATOM 1385 O O . LEU A 1 183 ? -8.511 5.062 12.651 1.00 97.62 183 LEU A O 1
ATOM 1389 N N . ARG A 1 184 ? -9.712 3.442 11.651 1.00 98.19 184 ARG A N 1
ATOM 1390 C CA . ARG A 1 184 ? -8.570 2.542 11.487 1.00 98.19 184 ARG A CA 1
ATOM 1391 C C . ARG A 1 184 ? -7.665 3.085 10.383 1.00 98.19 184 ARG A C 1
ATOM 1393 O O . ARG A 1 184 ? -8.141 3.422 9.295 1.00 98.19 184 ARG A O 1
ATOM 1400 N N . VAL A 1 185 ? -6.370 3.168 10.667 1.00 98.56 185 VAL A N 1
ATOM 1401 C CA . VAL A 1 185 ? -5.361 3.669 9.726 1.00 98.56 185 VAL A CA 1
ATOM 1402 C C . VAL A 1 185 ? -4.315 2.595 9.521 1.00 98.56 185 VAL A C 1
ATOM 1404 O O . VAL A 1 185 ? -3.665 2.178 10.472 1.00 98.56 185 VAL A O 1
ATOM 1407 N N . ALA A 1 186 ? -4.133 2.172 8.280 1.00 98.62 186 ALA A N 1
ATOM 1408 C CA . ALA A 1 186 ? -3.025 1.336 7.874 1.00 98.62 186 ALA A CA 1
ATOM 1409 C C . ALA A 1 186 ? -1.903 2.193 7.280 1.00 98.62 186 ALA A C 1
ATOM 1411 O O . ALA A 1 186 ? -2.166 3.102 6.492 1.00 98.62 186 ALA A O 1
ATOM 1412 N N . VAL A 1 187 ? -0.657 1.888 7.623 1.00 98.50 187 VAL A N 1
ATOM 1413 C CA . VAL A 1 187 ? 0.537 2.484 7.023 1.00 98.50 187 VAL A CA 1
ATOM 1414 C C . VAL A 1 187 ? 1.288 1.397 6.270 1.00 98.50 187 VAL A C 1
ATOM 1416 O O . VAL A 1 187 ? 1.684 0.392 6.860 1.00 98.50 187 VAL A O 1
ATOM 1419 N N . LEU A 1 188 ? 1.462 1.600 4.967 1.00 98.62 188 LEU A N 1
ATOM 1420 C CA . LEU A 1 188 ? 2.189 0.722 4.059 1.00 98.62 188 LEU A CA 1
ATOM 1421 C C . LEU A 1 188 ? 3.561 1.337 3.749 1.00 98.62 188 LEU A C 1
ATOM 1423 O O . LEU A 1 188 ? 3.657 2.177 2.849 1.00 98.62 188 LEU A O 1
ATOM 1427 N N . PRO A 1 189 ? 4.615 0.955 4.483 1.00 97.69 189 PRO A N 1
ATOM 1428 C CA . PRO A 1 189 ? 5.972 1.381 4.186 1.00 97.69 189 PRO A CA 1
ATOM 1429 C C . PRO A 1 189 ? 6.628 0.501 3.111 1.00 97.69 189 PRO A C 1
ATOM 1431 O O . PRO A 1 189 ? 6.062 -0.474 2.607 1.00 97.69 189 PRO A O 1
ATOM 1434 N N . ASN A 1 190 ? 7.869 0.847 2.789 1.00 97.06 190 ASN A N 1
ATOM 1435 C CA . ASN A 1 190 ? 8.704 0.283 1.738 1.00 97.06 190 ASN A CA 1
ATOM 1436 C C . ASN A 1 190 ? 8.031 0.354 0.363 1.00 97.06 190 ASN A C 1
ATOM 1438 O O . ASN A 1 190 ? 8.034 -0.616 -0.393 1.00 97.06 190 ASN A O 1
ATOM 1442 N N . VAL A 1 191 ? 7.429 1.505 0.040 1.00 97.50 191 VAL A N 1
ATOM 1443 C CA . VAL A 1 191 ? 6.891 1.787 -1.295 1.00 97.50 191 VAL A CA 1
ATOM 1444 C C . VAL A 1 191 ? 7.594 3.028 -1.867 1.00 97.50 191 VAL A C 1
ATOM 1446 O O . VAL A 1 191 ? 7.277 4.157 -1.481 1.00 97.50 191 VAL A O 1
ATOM 1449 N N . PRO A 1 192 ? 8.566 2.867 -2.785 1.00 97.44 192 PRO A N 1
ATOM 1450 C CA . PRO A 1 192 ? 9.040 1.601 -3.353 1.00 97.44 192 PRO A CA 1
ATOM 1451 C C . PRO A 1 192 ? 9.909 0.789 -2.382 1.00 97.44 192 PRO A C 1
ATOM 1453 O O . PRO A 1 192 ? 10.449 1.328 -1.414 1.00 97.44 192 PRO A O 1
ATOM 1456 N N . VAL A 1 193 ? 10.097 -0.498 -2.691 1.00 97.56 193 VAL A N 1
ATOM 1457 C CA . VAL A 1 193 ? 11.176 -1.300 -2.100 1.00 97.56 193 VAL A CA 1
ATOM 1458 C C . VAL A 1 193 ? 12.501 -0.751 -2.620 1.00 97.56 193 VAL A C 1
ATOM 1460 O O . VAL A 1 193 ? 12.713 -0.672 -3.829 1.00 97.56 193 VAL A O 1
ATOM 1463 N N . GLN A 1 194 ? 13.370 -0.319 -1.709 1.00 96.38 194 GLN A N 1
ATOM 1464 C CA . GLN A 1 194 ? 14.624 0.362 -2.026 1.00 96.38 194 GLN A CA 1
ATOM 1465 C C . GLN A 1 194 ? 15.659 0.141 -0.905 1.00 96.38 194 GLN A C 1
ATOM 1467 O O . GLN A 1 194 ? 15.279 -0.058 0.250 1.00 96.38 194 GLN A O 1
ATOM 1472 N N . PRO A 1 195 ? 16.972 0.215 -1.184 1.00 97.38 195 PRO A N 1
ATOM 1473 C CA . PRO A 1 195 ? 17.584 0.594 -2.456 1.00 97.38 195 PRO A CA 1
ATOM 1474 C C . PRO A 1 195 ? 17.559 -0.540 -3.492 1.00 97.38 195 PRO A C 1
ATOM 1476 O O . PRO A 1 195 ? 17.573 -1.707 -3.118 1.00 97.38 195 PRO A O 1
ATOM 1479 N N . LEU A 1 196 ? 17.573 -0.201 -4.786 1.00 97.38 196 LEU A N 1
ATOM 1480 C CA . LEU A 1 196 ? 17.652 -1.161 -5.901 1.00 97.38 196 LEU A CA 1
ATOM 1481 C C . LEU A 1 196 ? 18.701 -0.731 -6.938 1.00 97.38 196 LEU A C 1
ATOM 1483 O O . LEU A 1 196 ? 19.217 0.380 -6.876 1.00 97.38 196 LEU A O 1
ATOM 1487 N N . PHE A 1 197 ? 19.036 -1.625 -7.875 1.00 96.94 197 PHE A N 1
ATOM 1488 C CA . PHE A 1 197 ? 19.901 -1.350 -9.038 1.00 96.94 197 PHE A CA 1
ATOM 1489 C C . PHE A 1 197 ? 21.196 -0.590 -8.701 1.00 96.94 197 PHE A C 1
ATOM 1491 O O . PHE A 1 197 ? 21.482 0.465 -9.257 1.00 96.94 197 PHE A O 1
ATOM 1498 N N . GLY A 1 198 ? 21.979 -1.116 -7.757 1.00 95.62 198 GLY A N 1
ATOM 1499 C CA . GLY A 1 198 ? 23.251 -0.495 -7.370 1.00 95.62 198 GLY A CA 1
ATOM 1500 C C . GLY A 1 198 ? 23.119 0.657 -6.371 1.00 95.62 198 GLY A C 1
ATOM 1501 O O . GLY A 1 198 ? 23.972 1.535 -6.340 1.00 95.62 198 GLY A O 1
ATOM 1502 N N . GLY A 1 199 ? 22.076 0.655 -5.536 1.00 97.44 199 GLY A N 1
ATOM 1503 C CA . GLY A 1 199 ? 21.946 1.611 -4.430 1.00 97.44 199 GLY A CA 1
ATOM 1504 C C . GLY A 1 199 ? 20.978 2.766 -4.688 1.00 97.44 199 GLY A C 1
ATOM 1505 O O . GLY A 1 199 ? 20.854 3.646 -3.839 1.00 97.44 199 GLY A O 1
ATOM 1506 N N . LEU A 1 200 ? 20.281 2.772 -5.826 1.00 98.06 200 LEU A N 1
ATOM 1507 C CA . LEU A 1 200 ? 19.342 3.826 -6.192 1.00 98.06 200 LEU A CA 1
ATOM 1508 C C . LEU A 1 200 ? 18.132 3.848 -5.257 1.00 98.06 200 LEU A C 1
ATOM 1510 O O . LEU A 1 200 ? 17.611 2.810 -4.839 1.00 98.06 200 LEU A O 1
ATOM 1514 N N . ARG A 1 201 ? 17.676 5.063 -4.951 1.00 97.50 201 ARG A N 1
ATOM 1515 C CA . ARG A 1 201 ? 16.547 5.360 -4.062 1.00 97.50 201 ARG A CA 1
ATOM 1516 C C . ARG A 1 201 ? 15.693 6.463 -4.670 1.00 97.50 201 ARG A C 1
ATOM 1518 O O . ARG A 1 201 ? 16.194 7.251 -5.474 1.00 97.50 201 ARG A O 1
ATOM 1525 N N . GLU A 1 202 ? 14.441 6.550 -4.232 1.00 94.44 202 GLU A N 1
ATOM 1526 C CA . GLU A 1 202 ? 13.548 7.683 -4.495 1.00 94.44 202 GLU A CA 1
ATOM 1527 C C . GLU A 1 202 ? 13.542 8.109 -5.981 1.00 94.44 202 GLU A C 1
ATOM 1529 O O . GLU A 1 202 ? 13.299 7.286 -6.863 1.00 94.44 202 GLU A O 1
ATOM 1534 N N . ASP A 1 203 ? 13.799 9.388 -6.274 1.00 96.25 203 ASP A N 1
ATOM 1535 C CA . ASP A 1 203 ? 13.723 9.945 -7.629 1.00 96.25 203 ASP A CA 1
ATOM 1536 C C . ASP A 1 203 ? 14.755 9.334 -8.579 1.00 96.25 203 ASP A C 1
ATOM 1538 O O . ASP A 1 203 ? 14.444 9.112 -9.745 1.00 96.25 203 ASP A O 1
ATOM 1542 N N . ALA A 1 204 ? 15.951 8.999 -8.085 1.00 97.94 204 ALA A N 1
ATOM 1543 C CA . ALA A 1 204 ? 16.980 8.361 -8.904 1.00 97.94 204 ALA A CA 1
ATOM 1544 C C . ALA A 1 204 ? 16.548 6.956 -9.342 1.00 97.94 204 ALA A C 1
ATOM 1546 O O . ALA A 1 204 ? 16.764 6.564 -10.488 1.00 97.94 204 ALA A O 1
ATOM 1547 N N . LEU A 1 205 ? 15.888 6.218 -8.446 1.00 98.12 205 LEU A N 1
ATOM 1548 C CA . LEU A 1 205 ? 15.335 4.907 -8.760 1.00 98.12 205 LEU A CA 1
ATOM 1549 C C . LEU A 1 205 ? 14.181 5.013 -9.768 1.00 98.12 205 LEU A C 1
ATOM 1551 O O . LEU A 1 205 ? 14.170 4.271 -10.749 1.00 98.12 205 LEU A O 1
ATOM 1555 N N . LEU A 1 206 ? 13.246 5.955 -9.582 1.00 97.38 206 LEU A N 1
ATOM 1556 C CA . LEU A 1 206 ? 12.173 6.177 -10.559 1.00 97.38 206 LEU A CA 1
ATOM 1557 C C . LEU A 1 206 ? 12.735 6.567 -11.929 1.00 97.38 206 LEU A C 1
ATOM 1559 O O . LEU A 1 206 ? 12.379 5.941 -12.926 1.00 97.38 206 LEU A O 1
ATOM 1563 N N . ALA A 1 207 ? 13.622 7.563 -11.981 1.00 97.88 207 ALA A N 1
ATOM 1564 C CA . ALA A 1 207 ? 14.218 8.043 -13.224 1.00 97.88 207 ALA A CA 1
ATOM 1565 C C . ALA A 1 207 ? 14.931 6.915 -13.976 1.00 97.88 207 ALA A C 1
ATOM 1567 O O . ALA A 1 207 ? 14.706 6.747 -15.173 1.00 97.88 207 ALA A O 1
ATOM 1568 N N . TYR A 1 208 ? 15.701 6.088 -13.261 1.00 98.44 208 TYR A N 1
ATOM 1569 C CA . TYR A 1 208 ? 16.331 4.902 -13.833 1.00 98.44 208 TYR A CA 1
ATOM 1570 C C . TYR A 1 208 ? 15.300 3.966 -14.470 1.00 98.44 208 TYR A C 1
ATOM 1572 O O . TYR A 1 208 ? 15.450 3.582 -15.625 1.00 98.44 208 TYR A O 1
ATOM 1580 N N . THR A 1 209 ? 14.212 3.641 -13.768 1.00 98.06 209 THR A N 1
ATOM 1581 C CA . THR A 1 209 ? 13.194 2.740 -14.328 1.00 98.06 209 THR A CA 1
ATOM 1582 C C . THR A 1 209 ? 12.479 3.305 -15.558 1.00 98.06 209 THR A C 1
ATOM 1584 O O . THR A 1 209 ? 12.206 2.561 -16.496 1.00 98.06 209 THR A O 1
ATOM 1587 N N . PHE A 1 210 ? 12.235 4.617 -15.610 1.00 97.56 210 PHE A N 1
ATOM 1588 C CA . PHE A 1 210 ? 11.703 5.260 -16.815 1.00 97.56 210 PHE A CA 1
ATOM 1589 C C . PHE A 1 210 ? 12.711 5.250 -17.965 1.00 97.56 210 PHE A C 1
ATOM 1591 O O . PHE A 1 210 ? 12.327 4.989 -19.101 1.00 97.56 210 PHE A O 1
ATOM 1598 N N . GLN A 1 211 ? 13.994 5.487 -17.686 1.00 98.31 211 GLN A N 1
ATOM 1599 C CA . GLN A 1 211 ? 15.044 5.389 -18.696 1.00 98.31 211 GLN A CA 1
ATOM 1600 C C . GLN A 1 211 ? 15.093 3.981 -19.303 1.00 98.31 211 GLN A C 1
ATOM 1602 O O . GLN A 1 211 ? 15.103 3.852 -20.522 1.00 98.31 211 GLN A O 1
ATOM 1607 N N . ARG A 1 212 ? 15.037 2.927 -18.478 1.00 98.25 212 ARG A N 1
ATOM 1608 C CA . ARG A 1 212 ? 15.011 1.540 -18.970 1.00 98.25 212 ARG A CA 1
ATOM 1609 C C . ARG A 1 212 ? 13.793 1.241 -19.838 1.00 98.25 212 ARG A C 1
ATOM 1611 O O . ARG A 1 212 ? 13.937 0.596 -20.870 1.00 98.25 212 ARG A O 1
ATOM 1618 N N . TYR A 1 213 ? 12.621 1.765 -19.477 1.00 97.44 213 TYR A N 1
ATOM 1619 C CA . TYR A 1 213 ? 11.437 1.670 -20.332 1.00 97.44 213 TYR A CA 1
ATOM 1620 C C . TYR A 1 213 ? 11.657 2.333 -21.700 1.00 97.44 213 TYR A C 1
ATOM 1622 O O . TYR A 1 213 ? 11.315 1.747 -22.720 1.00 97.44 213 TYR A O 1
ATOM 1630 N N . LEU A 1 214 ? 12.258 3.526 -21.742 1.00 97.62 214 LEU A N 1
ATOM 1631 C CA . LEU A 1 214 ? 12.534 4.225 -23.003 1.00 97.62 214 LEU A CA 1
ATOM 1632 C C . LEU A 1 214 ? 13.594 3.517 -23.862 1.00 97.62 214 LEU A C 1
ATOM 1634 O O . LEU A 1 214 ? 13.527 3.590 -25.086 1.00 97.62 214 LEU A O 1
ATOM 1638 N N . GLU A 1 215 ? 14.564 2.851 -23.235 1.00 97.88 215 GLU A N 1
ATOM 1639 C CA . GLU A 1 215 ? 15.625 2.102 -23.921 1.00 97.88 215 GLU A CA 1
ATOM 1640 C C . GLU A 1 215 ? 15.143 0.746 -24.457 1.00 97.88 215 GLU A C 1
ATOM 1642 O O . GLU A 1 215 ? 15.511 0.356 -25.563 1.00 97.88 215 GLU A O 1
ATOM 1647 N N . GLU A 1 216 ? 14.352 0.013 -23.671 1.00 96.94 216 GLU A N 1
ATOM 1648 C CA . GLU A 1 216 ? 13.986 -1.380 -23.961 1.00 96.94 216 GLU A CA 1
ATOM 1649 C C . GLU A 1 216 ? 12.563 -1.547 -24.502 1.00 96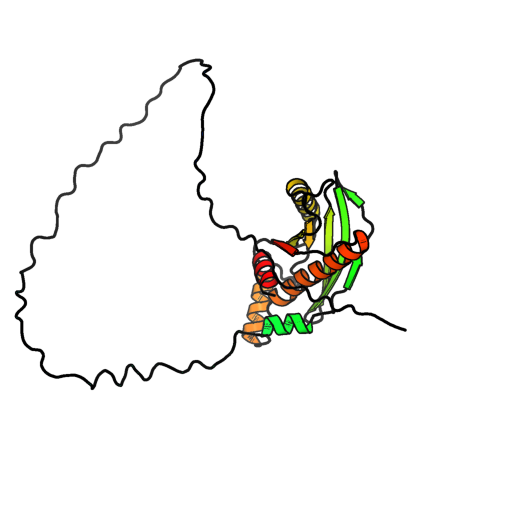.94 216 GLU A C 1
ATOM 1651 O O . GLU A 1 216 ? 12.261 -2.557 -25.133 1.00 96.94 216 GLU A O 1
ATOM 1656 N N . GLY A 1 217 ? 11.669 -0.597 -24.226 1.00 95.25 217 GLY A N 1
ATOM 1657 C CA . GLY A 1 217 ? 10.245 -0.693 -24.552 1.00 95.25 217 GLY A CA 1
ATOM 1658 C C . GLY A 1 217 ? 9.450 -1.685 -23.695 1.00 95.25 217 GLY A C 1
ATOM 1659 O O . GLY A 1 217 ? 8.266 -1.874 -23.958 1.00 95.25 217 GLY A O 1
ATOM 1660 N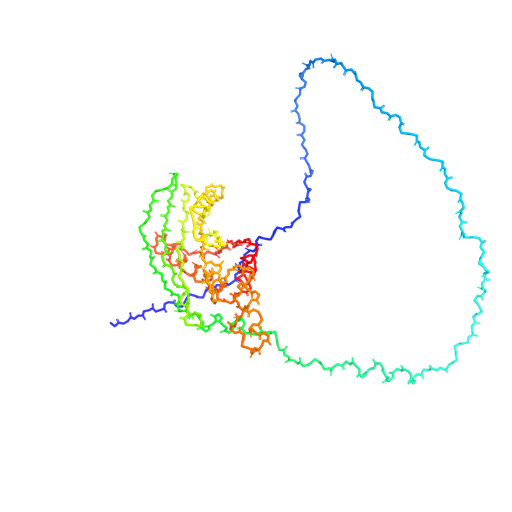 N . ASP A 1 218 ? 10.057 -2.317 -22.681 1.00 95.38 218 ASP A N 1
ATOM 1661 C CA . ASP A 1 218 ? 9.373 -3.259 -21.783 1.00 95.38 218 ASP A CA 1
ATOM 1662 C C . ASP A 1 218 ? 8.516 -2.499 -20.746 1.00 95.38 218 ASP A C 1
ATOM 1664 O O . ASP A 1 218 ? 9.070 -1.851 -19.847 1.00 95.38 218 ASP A O 1
ATOM 1668 N N . PRO A 1 219 ? 7.172 -2.567 -20.836 1.00 92.94 219 PRO A N 1
ATOM 1669 C CA . PRO A 1 219 ? 6.271 -1.779 -20.003 1.00 92.94 219 PRO A CA 1
ATOM 1670 C C . PRO A 1 219 ? 6.219 -2.238 -18.542 1.00 92.94 219 PRO A C 1
ATOM 1672 O O . PRO A 1 219 ? 5.575 -1.574 -17.736 1.00 92.94 219 PRO A O 1
ATOM 1675 N N . ASP A 1 220 ? 6.899 -3.325 -18.167 1.00 93.62 220 ASP A N 1
ATOM 1676 C CA . ASP A 1 220 ? 7.044 -3.729 -16.767 1.00 93.62 220 ASP A CA 1
ATOM 1677 C C . ASP A 1 220 ? 8.136 -2.936 -16.030 1.00 93.62 220 ASP A C 1
ATOM 1679 O O . ASP A 1 220 ? 8.279 -3.073 -14.812 1.00 93.62 220 ASP A O 1
ATOM 1683 N N . TRP A 1 221 ? 8.934 -2.122 -16.732 1.00 97.31 221 TRP A N 1
ATOM 1684 C CA . TRP A 1 221 ? 9.989 -1.310 -16.120 1.00 97.31 221 TRP A CA 1
ATOM 1685 C C . TRP A 1 221 ? 9.502 -0.205 -15.178 1.00 97.31 221 TRP A C 1
ATOM 1687 O O . TRP A 1 221 ? 10.106 -0.071 -14.114 1.00 97.31 221 TRP A O 1
ATOM 1697 N N . PRO A 1 222 ? 8.479 0.608 -15.500 1.00 96.94 222 PRO A N 1
ATOM 1698 C CA . PRO A 1 222 ? 8.075 1.723 -14.653 1.00 96.94 222 PRO A CA 1
ATOM 1699 C C . PRO A 1 222 ? 7.744 1.283 -13.220 1.00 96.94 222 PRO A C 1
ATOM 1701 O O . PRO A 1 222 ? 6.769 0.575 -12.971 1.00 96.94 222 PRO A O 1
ATOM 1704 N N . LEU A 1 223 ? 8.520 1.775 -12.246 1.00 97.81 223 LEU A N 1
ATOM 1705 C CA . LEU A 1 223 ? 8.409 1.392 -10.829 1.00 97.81 223 LEU A CA 1
ATOM 1706 C C . LEU A 1 223 ? 7.017 1.643 -10.223 1.00 97.81 223 LEU A C 1
ATOM 1708 O O . LEU A 1 223 ? 6.634 1.035 -9.226 1.00 97.81 223 LEU A O 1
ATOM 1712 N N . LEU A 1 224 ? 6.234 2.530 -10.832 1.00 97.31 224 LEU A N 1
ATOM 1713 C CA . LEU A 1 224 ? 4.866 2.829 -10.418 1.00 97.31 224 LEU A CA 1
ATOM 1714 C C . LEU A 1 224 ? 3.944 1.603 -10.465 1.00 97.31 224 LEU A C 1
ATOM 1716 O O . LEU A 1 224 ? 2.995 1.536 -9.683 1.00 97.31 224 LEU A O 1
ATOM 1720 N N . PHE A 1 225 ? 4.222 0.631 -11.336 1.00 97.44 225 PHE A N 1
ATOM 1721 C CA . PHE A 1 225 ? 3.416 -0.580 -11.480 1.00 97.44 225 PHE A CA 1
ATOM 1722 C C . PHE A 1 225 ? 3.519 -1.463 -10.225 1.00 97.44 225 PHE A C 1
ATOM 1724 O O . PHE A 1 225 ? 2.498 -1.639 -9.548 1.00 97.44 225 PHE A O 1
ATOM 1731 N N . PRO A 1 226 ? 4.718 -1.926 -9.806 1.00 98.19 226 PRO A N 1
ATOM 1732 C CA . PRO A 1 226 ? 4.852 -2.678 -8.561 1.00 98.19 226 PRO A CA 1
ATOM 1733 C C . PRO A 1 226 ? 4.499 -1.848 -7.314 1.00 98.19 226 PRO A C 1
ATOM 1735 O O . PRO A 1 226 ? 3.961 -2.393 -6.350 1.00 98.19 226 PRO A O 1
ATOM 1738 N N . MET A 1 227 ? 4.712 -0.525 -7.318 1.00 98.44 227 MET A N 1
ATOM 1739 C CA . MET A 1 227 ? 4.245 0.334 -6.217 1.00 98.44 227 MET A CA 1
ATOM 1740 C C . MET A 1 227 ? 2.717 0.294 -6.074 1.00 98.44 227 MET A C 1
ATOM 1742 O O . MET A 1 227 ? 2.201 0.187 -4.962 1.00 98.44 227 MET A O 1
ATOM 1746 N N . THR A 1 228 ? 1.986 0.342 -7.189 1.00 98.25 228 THR A N 1
ATOM 1747 C CA . THR A 1 228 ? 0.518 0.266 -7.173 1.00 98.25 228 THR A CA 1
ATOM 1748 C C . THR A 1 228 ? 0.029 -1.109 -6.740 1.00 98.25 228 THR A C 1
ATOM 1750 O O . THR A 1 228 ? -0.866 -1.206 -5.900 1.00 98.25 228 THR A O 1
ATOM 1753 N N . ARG A 1 229 ? 0.661 -2.179 -7.233 1.00 98.50 229 ARG A N 1
ATOM 1754 C CA . ARG A 1 229 ? 0.346 -3.550 -6.816 1.00 98.50 229 ARG A CA 1
ATOM 1755 C C . ARG A 1 229 ? 0.555 -3.759 -5.313 1.00 98.50 229 ARG A C 1
ATOM 1757 O O . ARG A 1 229 ? -0.282 -4.404 -4.681 1.00 98.50 229 ARG A O 1
ATOM 1764 N N . ALA A 1 230 ? 1.572 -3.133 -4.714 1.00 98.69 230 ALA A N 1
ATOM 1765 C CA . ALA A 1 230 ? 1.770 -3.147 -3.264 1.00 98.69 230 ALA A CA 1
ATOM 1766 C C . ALA A 1 230 ? 0.610 -2.491 -2.496 1.00 98.69 230 ALA A C 1
ATOM 1768 O O . ALA A 1 230 ? 0.142 -3.045 -1.500 1.00 98.69 230 ALA A O 1
ATOM 1769 N N . ALA A 1 231 ? 0.100 -1.353 -2.977 1.00 98.62 231 ALA A N 1
ATOM 1770 C CA . ALA A 1 231 ? -1.055 -0.689 -2.371 1.00 98.62 231 ALA A CA 1
ATOM 1771 C C . ALA A 1 231 ? -2.318 -1.563 -2.427 1.00 98.62 231 ALA A C 1
ATOM 1773 O O . ALA A 1 231 ? -3.006 -1.718 -1.418 1.00 98.62 231 ALA A O 1
ATOM 1774 N N . LEU A 1 232 ? -2.593 -2.185 -3.576 1.00 98.62 232 LEU A N 1
ATOM 1775 C CA . LEU A 1 232 ? -3.737 -3.085 -3.743 1.00 98.62 232 LEU A CA 1
ATOM 1776 C C . LEU A 1 232 ? -3.598 -4.358 -2.891 1.00 98.62 232 LEU A C 1
ATOM 1778 O O . LEU A 1 232 ? -4.557 -4.774 -2.247 1.00 98.62 232 LEU A O 1
ATOM 1782 N N . ALA A 1 233 ? -2.393 -4.932 -2.800 1.00 98.81 233 ALA A N 1
ATOM 1783 C CA . ALA A 1 233 ? -2.121 -6.088 -1.943 1.00 98.81 233 ALA A CA 1
ATOM 1784 C C . ALA A 1 233 ? -2.330 -5.765 -0.452 1.00 98.81 233 ALA A C 1
ATOM 1786 O O . ALA A 1 233 ? -2.832 -6.595 0.306 1.00 98.81 233 ALA A O 1
ATOM 1787 N N . ALA A 1 234 ? -2.003 -4.543 -0.020 1.00 98.81 234 ALA A N 1
ATOM 1788 C CA . ALA A 1 234 ? -2.306 -4.095 1.335 1.00 98.81 234 ALA A CA 1
ATOM 1789 C C . ALA A 1 234 ? -3.818 -3.996 1.578 1.00 98.81 234 ALA A C 1
ATOM 1791 O O . ALA A 1 234 ? -4.293 -4.427 2.626 1.00 98.81 234 ALA A O 1
ATOM 1792 N N . MET A 1 235 ? -4.587 -3.483 0.614 1.00 98.69 235 MET A N 1
ATOM 1793 C CA . MET A 1 235 ? -6.051 -3.434 0.709 1.00 98.69 235 MET A CA 1
ATOM 1794 C C . MET A 1 235 ? -6.674 -4.832 0.800 1.00 98.69 235 MET A C 1
ATOM 1796 O O . MET A 1 235 ? -7.586 -5.037 1.600 1.00 98.69 235 MET A O 1
ATOM 1800 N N . GLU A 1 236 ? -6.162 -5.800 0.037 1.00 98.50 236 GLU A N 1
ATOM 1801 C CA . GLU A 1 236 ? -6.577 -7.208 0.109 1.00 98.50 236 GLU A CA 1
ATOM 1802 C C . GLU A 1 236 ? -6.307 -7.805 1.496 1.00 98.50 236 GLU A C 1
ATOM 1804 O O . GLU A 1 236 ? -7.216 -8.360 2.119 1.00 98.50 236 GLU A O 1
ATOM 1809 N N . ALA A 1 237 ? -5.092 -7.620 2.023 1.00 98.75 237 ALA A N 1
ATOM 1810 C CA . ALA A 1 237 ? -4.724 -8.096 3.354 1.00 98.75 237 ALA A CA 1
ATOM 1811 C C . ALA A 1 237 ? -5.591 -7.467 4.456 1.00 98.75 237 ALA A C 1
ATOM 1813 O O . ALA A 1 237 ? -6.044 -8.156 5.369 1.00 98.75 237 ALA A O 1
ATOM 1814 N N . LEU A 1 238 ? -5.862 -6.163 4.365 1.00 98.69 238 LEU A N 1
ATOM 1815 C CA . LEU A 1 238 ? -6.695 -5.439 5.327 1.00 98.69 238 LEU A CA 1
ATOM 1816 C C . LEU A 1 238 ? -8.167 -5.851 5.252 1.00 98.69 238 LEU A C 1
ATOM 1818 O O . LEU A 1 238 ? -8.825 -5.925 6.288 1.00 98.69 238 LEU A O 1
ATOM 1822 N N . ALA A 1 239 ? -8.684 -6.141 4.057 1.00 98.50 239 ALA A N 1
ATOM 1823 C CA . ALA A 1 239 ? -10.035 -6.663 3.888 1.00 98.50 239 ALA A CA 1
ATOM 1824 C C . ALA A 1 239 ? -10.184 -8.058 4.516 1.00 98.50 239 ALA A C 1
ATOM 1826 O O . ALA A 1 239 ? -11.166 -8.307 5.218 1.00 98.50 239 ALA A O 1
ATOM 1827 N N . ASP A 1 240 ? -9.197 -8.940 4.330 1.00 98.38 240 ASP A N 1
ATOM 1828 C CA . ASP A 1 240 ? -9.164 -10.259 4.973 1.00 98.38 240 ASP A CA 1
ATOM 1829 C C . ASP A 1 240 ? -9.065 -10.142 6.502 1.00 98.38 240 ASP A C 1
ATOM 1831 O O . ASP A 1 240 ? -9.838 -10.776 7.221 1.00 98.38 240 ASP A O 1
ATOM 1835 N N . VAL A 1 241 ? -8.185 -9.270 7.009 1.00 98.06 241 VAL A N 1
ATOM 1836 C CA . VAL A 1 241 ? -8.073 -8.970 8.447 1.00 98.06 241 VAL A CA 1
ATOM 1837 C C . VAL A 1 241 ? -9.398 -8.461 9.004 1.00 98.06 241 VAL A C 1
ATOM 1839 O O . VAL A 1 241 ? -9.857 -8.969 10.026 1.00 98.06 241 VAL A O 1
ATOM 1842 N N . ALA A 1 242 ? -10.045 -7.506 8.334 1.00 97.81 242 ALA A N 1
ATOM 1843 C CA . ALA A 1 242 ? -11.309 -6.947 8.799 1.00 97.81 242 ALA A CA 1
ATOM 1844 C C . ALA A 1 242 ? -12.420 -8.000 8.872 1.00 97.81 242 ALA A C 1
ATOM 1846 O O . ALA A 1 242 ? -13.178 -8.047 9.846 1.00 97.81 242 ALA A O 1
ATOM 1847 N N . HIS A 1 243 ? -12.474 -8.881 7.874 1.00 97.81 243 HIS A N 1
ATOM 1848 C CA . HIS A 1 243 ? -13.434 -9.969 7.846 1.00 97.81 243 HIS A CA 1
ATOM 1849 C C . HIS A 1 243 ? -13.178 -10.985 8.965 1.00 97.81 243 HIS A C 1
ATOM 1851 O O . HIS A 1 243 ? -14.107 -11.344 9.685 1.00 97.81 243 HIS A O 1
ATOM 1857 N N . ARG A 1 244 ? -11.929 -11.426 9.156 1.00 96.88 244 ARG A N 1
ATOM 1858 C CA . ARG A 1 244 ? -11.594 -12.465 10.145 1.00 96.88 244 ARG A CA 1
ATOM 1859 C C . ARG A 1 244 ? -11.625 -11.971 11.586 1.00 96.88 244 ARG A C 1
ATOM 1861 O O . ARG A 1 244 ? -12.072 -12.708 12.457 1.00 96.88 244 ARG A O 1
ATOM 1868 N N . ALA A 1 245 ? -11.128 -10.762 11.841 1.00 94.81 245 ALA A N 1
ATOM 1869 C CA . ALA A 1 245 ? -11.004 -10.227 13.195 1.00 94.81 245 ALA A CA 1
ATOM 1870 C C . ALA A 1 245 ? -12.314 -9.615 13.706 1.00 94.81 245 ALA A C 1
ATOM 1872 O O . ALA A 1 245 ? -12.595 -9.690 14.900 1.00 94.81 245 ALA A O 1
ATOM 1873 N N . TRP A 1 246 ? -13.111 -9.008 12.818 1.00 94.81 246 TRP A N 1
ATOM 1874 C CA . TRP A 1 246 ? -14.293 -8.236 13.219 1.00 94.81 246 TRP A CA 1
ATOM 1875 C C . TRP A 1 246 ? -15.586 -8.653 12.514 1.00 94.81 246 TRP A C 1
ATOM 1877 O O . TRP A 1 246 ? -16.641 -8.117 12.834 1.00 94.81 246 TRP A O 1
ATOM 1887 N N . GLY A 1 247 ? -15.546 -9.578 11.549 1.00 96.88 247 GLY A N 1
ATOM 1888 C CA . GLY A 1 247 ? -16.726 -9.925 10.751 1.00 96.88 247 GLY A CA 1
ATOM 1889 C C . GLY A 1 247 ? -17.192 -8.793 9.828 1.00 96.88 247 GLY A C 1
ATOM 1890 O O . GLY A 1 247 ? -18.311 -8.835 9.320 1.00 96.88 247 GLY A O 1
ATOM 1891 N N . ILE A 1 248 ? -16.353 -7.776 9.601 1.00 95.75 248 ILE A N 1
ATOM 1892 C CA . ILE A 1 248 ? -16.717 -6.568 8.855 1.00 95.75 248 ILE A CA 1
ATOM 1893 C C . ILE A 1 248 ? -16.307 -6.724 7.396 1.00 95.75 248 ILE A C 1
ATOM 1895 O O . ILE A 1 248 ? -15.164 -7.055 7.078 1.00 95.75 248 ILE A O 1
ATOM 1899 N N . ARG A 1 249 ? -17.232 -6.409 6.487 1.00 97.12 249 ARG A N 1
ATOM 1900 C CA . ARG A 1 249 ? -16.904 -6.178 5.081 1.00 97.12 249 ARG A CA 1
ATOM 1901 C C . ARG A 1 249 ? -16.532 -4.712 4.900 1.00 97.12 249 ARG A C 1
ATOM 1903 O O . ARG A 1 249 ? -17.384 -3.844 5.063 1.00 97.12 249 ARG A O 1
ATOM 1910 N N . LEU A 1 250 ? -15.284 -4.445 4.522 1.00 97.06 250 LEU A N 1
ATOM 1911 C CA . LEU A 1 250 ? -14.872 -3.086 4.186 1.00 97.06 250 LEU A CA 1
ATOM 1912 C C . LEU A 1 250 ? -15.622 -2.595 2.948 1.00 97.06 250 LEU A C 1
ATOM 1914 O O . LEU A 1 250 ? -15.708 -3.281 1.927 1.00 97.06 250 LEU A O 1
ATOM 1918 N N . ARG A 1 251 ? -16.163 -1.388 3.063 1.00 97.00 251 ARG A N 1
ATOM 1919 C CA . ARG A 1 251 ? -16.866 -0.678 2.000 1.00 97.00 251 ARG A CA 1
ATOM 1920 C C . ARG A 1 251 ? -15.907 0.136 1.140 1.00 97.00 251 ARG A C 1
ATOM 1922 O O . ARG A 1 251 ? -16.207 0.379 -0.024 1.00 97.00 251 ARG A O 1
ATOM 1929 N N . GLY A 1 252 ? -14.775 0.560 1.699 1.00 95.56 252 GLY A N 1
ATOM 1930 C CA . GLY A 1 252 ? -13.816 1.385 0.980 1.00 95.56 252 GLY A CA 1
ATOM 1931 C C . GLY A 1 252 ? -12.527 1.683 1.747 1.00 95.56 252 GLY A C 1
ATOM 1932 O O . GLY A 1 252 ? -12.431 1.456 2.954 1.00 95.56 252 GLY A O 1
ATOM 1933 N N . PHE A 1 253 ? -11.570 2.271 1.031 1.00 98.12 253 PHE A N 1
ATOM 1934 C CA . PHE A 1 253 ? -10.352 2.866 1.571 1.00 98.12 253 PHE A CA 1
ATOM 1935 C C . PHE A 1 253 ? -10.287 4.348 1.193 1.00 98.12 253 PHE A C 1
ATOM 1937 O O . PHE A 1 253 ? -10.677 4.739 0.090 1.00 98.12 253 PHE A O 1
ATOM 1944 N N . ILE A 1 254 ? -9.760 5.161 2.104 1.00 97.88 254 ILE A N 1
ATOM 1945 C CA . ILE A 1 254 ? -9.242 6.499 1.809 1.00 97.88 254 ILE A CA 1
ATOM 1946 C C . ILE A 1 254 ? -7.734 6.344 1.639 1.00 97.88 254 ILE A C 1
ATOM 1948 O O . ILE A 1 254 ? -7.061 5.926 2.578 1.00 97.88 254 ILE A O 1
ATOM 1952 N N . VAL A 1 255 ? -7.194 6.656 0.464 1.00 97.81 255 VAL A N 1
ATOM 1953 C CA . VAL A 1 255 ? -5.780 6.394 0.148 1.00 97.81 255 VAL A CA 1
ATOM 1954 C C . VAL A 1 255 ? -5.008 7.707 0.087 1.00 97.81 255 VAL A C 1
ATOM 1956 O O . VAL A 1 255 ? -5.438 8.650 -0.576 1.00 97.81 255 VAL A O 1
ATOM 1959 N N . THR A 1 256 ? -3.867 7.778 0.770 1.00 97.19 256 THR A N 1
ATOM 1960 C CA . THR A 1 256 ? -2.996 8.961 0.787 1.00 97.19 256 THR A CA 1
ATOM 1961 C C . THR A 1 256 ? -1.518 8.579 0.759 1.00 97.19 256 THR A C 1
ATOM 1963 O O . THR A 1 256 ? -1.141 7.464 1.108 1.00 97.19 256 THR A O 1
ATOM 1966 N N . GLY A 1 257 ? -0.676 9.502 0.307 1.00 95.06 257 GLY A N 1
ATOM 1967 C CA . GLY A 1 257 ? 0.757 9.312 0.135 1.00 95.06 257 GLY A CA 1
ATOM 1968 C C . GLY A 1 257 ? 1.396 10.580 -0.422 1.00 95.06 257 GLY A C 1
ATOM 1969 O O . GLY A 1 257 ? 0.790 11.289 -1.223 1.00 95.06 257 GLY A O 1
ATOM 1970 N N . ALA A 1 258 ? 2.620 10.879 0.008 1.00 89.31 258 ALA A N 1
ATOM 1971 C CA . ALA A 1 258 ? 3.324 12.093 -0.398 1.00 89.31 258 ALA A CA 1
ATOM 1972 C C . ALA A 1 258 ? 4.273 11.849 -1.583 1.00 89.31 258 ALA A C 1
ATOM 1974 O O . ALA A 1 258 ? 4.889 10.785 -1.708 1.00 89.31 258 ALA A O 1
ATOM 1975 N N . SER A 1 259 ? 4.451 12.874 -2.425 1.00 90.62 259 SER A N 1
ATOM 1976 C CA . SER A 1 259 ? 5.389 12.862 -3.558 1.00 90.62 259 SER A CA 1
ATOM 1977 C C . SER A 1 259 ? 5.111 11.679 -4.502 1.00 90.62 259 SER A C 1
ATOM 1979 O O . SER A 1 259 ? 3.990 11.512 -4.974 1.00 90.62 259 SER A O 1
ATOM 1981 N N . LYS A 1 260 ? 6.100 10.822 -4.749 1.00 91.88 260 LYS A N 1
ATOM 1982 C CA . LYS A 1 260 ? 6.009 9.626 -5.600 1.00 91.88 260 LYS A CA 1
ATOM 1983 C C . LYS A 1 260 ? 4.914 8.657 -5.156 1.00 91.88 260 LYS A C 1
ATOM 1985 O O . LYS A 1 260 ? 4.266 8.032 -5.987 1.00 91.88 260 LYS A O 1
ATOM 1990 N N . ARG A 1 261 ? 4.645 8.586 -3.849 1.00 96.38 261 ARG A N 1
ATOM 1991 C CA . ARG A 1 261 ? 3.545 7.782 -3.305 1.00 96.38 261 ARG A CA 1
ATOM 1992 C C . ARG A 1 261 ? 2.184 8.400 -3.624 1.00 96.38 261 ARG A C 1
ATOM 1994 O O . ARG A 1 261 ? 1.210 7.673 -3.729 1.00 96.38 261 ARG A O 1
ATOM 2001 N N . GLY A 1 262 ? 2.118 9.711 -3.855 1.00 94.31 262 GLY A N 1
ATOM 2002 C CA . GLY A 1 262 ? 0.920 10.377 -4.373 1.00 94.31 262 GLY A CA 1
ATOM 2003 C C . GLY A 1 262 ? 0.588 9.975 -5.814 1.00 94.31 262 GLY A C 1
ATOM 2004 O O . GLY A 1 262 ? -0.572 9.958 -6.203 1.00 94.31 262 GLY A O 1
ATOM 2005 N N . TRP A 1 263 ? 1.578 9.573 -6.615 1.00 95.81 263 TRP A N 1
ATOM 2006 C CA . TRP A 1 263 ? 1.295 8.984 -7.929 1.00 95.81 263 TRP A CA 1
ATOM 2007 C C . TRP A 1 263 ? 0.719 7.578 -7.762 1.00 95.81 263 TRP A C 1
ATOM 2009 O O . TRP A 1 263 ? -0.239 7.211 -8.436 1.00 95.81 263 TRP A O 1
ATOM 2019 N N . THR A 1 264 ? 1.246 6.814 -6.802 1.00 97.38 264 THR A N 1
ATOM 2020 C CA . THR A 1 264 ? 0.700 5.503 -6.432 1.00 97.38 264 THR A CA 1
ATOM 2021 C C . THR A 1 264 ? -0.736 5.592 -5.932 1.00 97.38 264 THR A C 1
ATOM 2023 O O . THR A 1 264 ? -1.532 4.729 -6.278 1.00 97.38 264 THR A O 1
ATOM 2026 N N . THR A 1 265 ? -1.108 6.622 -5.164 1.00 97.38 265 THR A N 1
ATOM 2027 C CA . THR A 1 265 ? -2.500 6.784 -4.704 1.00 97.38 265 THR A CA 1
ATOM 2028 C C . THR A 1 265 ? -3.444 7.015 -5.881 1.00 97.38 265 THR A C 1
ATOM 2030 O O . THR A 1 265 ? -4.515 6.413 -5.929 1.00 97.38 265 THR A O 1
ATOM 2033 N N . TYR A 1 266 ? -3.030 7.832 -6.855 1.00 96.12 266 TYR A N 1
ATOM 2034 C CA . TYR A 1 266 ? -3.800 8.084 -8.069 1.00 96.12 266 TYR A CA 1
ATOM 2035 C C . TYR A 1 266 ? -3.979 6.807 -8.900 1.00 96.12 266 TYR A C 1
ATOM 2037 O O . TYR A 1 266 ? -5.098 6.473 -9.284 1.00 96.12 266 TYR A O 1
ATOM 2045 N N . LEU A 1 267 ? -2.899 6.052 -9.117 1.00 96.25 267 LEU A N 1
ATOM 2046 C CA . LEU A 1 267 ? -2.943 4.793 -9.866 1.00 96.25 267 LEU A CA 1
ATOM 2047 C C . LEU A 1 267 ? -3.739 3.704 -9.141 1.00 96.25 267 LEU A C 1
ATOM 2049 O O . LEU A 1 267 ? -4.503 2.988 -9.778 1.00 96.25 267 LEU A O 1
ATOM 2053 N N . ALA A 1 268 ? -3.622 3.605 -7.815 1.00 96.81 268 ALA A N 1
ATOM 2054 C CA . ALA A 1 268 ? -4.413 2.671 -7.018 1.00 96.81 268 ALA A CA 1
ATOM 2055 C C . ALA A 1 268 ? -5.913 2.991 -7.074 1.00 96.81 268 ALA A C 1
ATOM 2057 O O . ALA A 1 268 ? -6.730 2.082 -7.026 1.00 96.81 268 ALA A O 1
ATOM 2058 N N . ALA A 1 269 ? -6.283 4.270 -7.187 1.00 94.94 269 ALA A N 1
ATOM 2059 C CA . ALA A 1 269 ? -7.676 4.668 -7.357 1.00 94.94 269 ALA A CA 1
ATOM 2060 C C . ALA A 1 269 ? -8.207 4.413 -8.776 1.00 94.94 269 ALA A C 1
ATOM 2062 O O . ALA A 1 269 ? -9.406 4.189 -8.938 1.00 94.94 269 ALA A O 1
ATOM 2063 N N . ALA A 1 270 ? -7.334 4.477 -9.786 1.00 93.25 270 ALA A N 1
ATOM 2064 C CA . ALA A 1 270 ? -7.667 4.174 -11.176 1.00 93.25 270 ALA A CA 1
ATOM 2065 C C . ALA A 1 270 ? -7.798 2.666 -11.448 1.00 93.25 270 ALA A C 1
ATOM 2067 O O . ALA A 1 270 ? -8.512 2.286 -12.375 1.00 93.25 270 ALA A O 1
ATOM 2068 N N . ALA A 1 271 ? -7.102 1.840 -10.661 1.00 90.12 271 ALA A N 1
ATOM 2069 C CA . ALA A 1 271 ? -7.195 0.386 -10.686 1.00 90.12 271 ALA A CA 1
ATOM 2070 C C . ALA A 1 271 ? -8.577 -0.095 -10.232 1.00 90.12 271 ALA A C 1
ATOM 2072 O O . ALA A 1 271 ? -9.196 -0.822 -11.035 1.00 90.12 271 ALA A O 1
#